Protein AF-A0A6A4XQ66-F1 (afdb_monomer)

Secondary structure (DSSP, 8-state):
-HHHHHHHHHHHHHHHHHHHHHHHHHHHHHHHHHHT-HHHHHHHHHGGGGGGGGTT-SSHHHHHHHSB--TTSSTTTS-HHHHHHHHHHHHHHHH-STT------------STTT--GGGG-------TT--TT----BEEEEEEEEEE-S-HHHHHTT-S---PPPTT--HHHHHHTT-EEEEEEEEEEEPPP-

Structure (mmCIF, N/CA/C/O backbone):
data_AF-A0A6A4XQ66-F1
#
_entry.id   AF-A0A6A4XQ66-F1
#
loop_
_atom_site.group_PDB
_atom_site.id
_atom_site.type_symbol
_atom_site.label_atom_id
_atom_site.label_alt_id
_atom_site.label_comp_id
_atom_site.label_asym_id
_atom_site.label_entity_id
_atom_site.label_seq_id
_atom_site.pdbx_PDB_ins_code
_atom_site.Cartn_x
_atom_site.Cartn_y
_atom_site.Cartn_z
_atom_site.occupancy
_atom_site.B_iso_or_equiv
_atom_site.auth_seq_id
_atom_site.auth_comp_id
_atom_site.auth_asym_id
_atom_site.auth_atom_id
_atom_site.pdbx_PDB_model_num
ATOM 1 N N . MET A 1 1 ? 39.110 16.092 -65.076 1.00 53.81 1 MET A N 1
ATOM 2 C CA . MET A 1 1 ? 39.294 16.077 -63.603 1.00 53.81 1 MET A CA 1
ATOM 3 C C . MET A 1 1 ? 38.121 16.660 -62.801 1.00 53.81 1 MET A C 1
ATOM 5 O O . MET A 1 1 ? 37.720 16.020 -61.839 1.00 53.81 1 MET A O 1
ATOM 9 N N . SER A 1 2 ? 37.499 17.788 -63.175 1.00 57.66 2 SER A N 1
ATOM 10 C CA . SER A 1 2 ? 36.466 18.454 -62.340 1.00 57.66 2 SER A CA 1
ATOM 11 C C . SER A 1 2 ? 35.169 17.655 -62.082 1.00 57.66 2 SER A C 1
ATOM 13 O O . SER A 1 2 ? 34.593 17.740 -60.999 1.00 57.66 2 SER A O 1
ATOM 15 N N . ARG A 1 3 ? 34.709 16.833 -63.038 1.00 55.38 3 ARG A N 1
ATOM 16 C CA . ARG A 1 3 ? 33.474 16.028 -62.896 1.00 55.38 3 ARG A CA 1
ATOM 17 C C . ARG A 1 3 ? 33.620 14.839 -61.935 1.00 55.38 3 ARG A C 1
ATOM 19 O O . ARG A 1 3 ? 32.643 14.467 -61.290 1.00 55.38 3 ARG A O 1
ATOM 26 N N . LEU A 1 4 ? 34.824 14.276 -61.811 1.00 57.62 4 LEU A N 1
ATOM 27 C CA . LEU A 1 4 ? 35.111 13.141 -60.925 1.00 57.62 4 LEU A CA 1
ATOM 28 C C . LEU A 1 4 ? 35.137 13.590 -59.455 1.00 57.62 4 LEU A C 1
ATOM 30 O O . LEU A 1 4 ? 34.461 12.998 -58.618 1.00 57.62 4 LEU A O 1
ATOM 34 N N . PHE A 1 5 ? 35.809 14.713 -59.174 1.00 55.22 5 PHE A N 1
ATOM 35 C CA . PHE A 1 5 ? 35.815 15.352 -57.853 1.00 55.22 5 PHE A CA 1
ATOM 36 C C . PHE A 1 5 ? 34.407 15.743 -57.386 1.00 55.22 5 PHE A C 1
ATOM 38 O O . PHE A 1 5 ? 34.068 15.547 -56.221 1.00 55.22 5 PHE A O 1
ATOM 45 N N . ARG A 1 6 ? 33.545 16.228 -58.292 1.00 58.69 6 ARG A N 1
ATOM 46 C CA . ARG A 1 6 ? 32.149 16.563 -57.965 1.00 58.69 6 ARG A CA 1
ATOM 47 C C . ARG A 1 6 ? 31.322 15.326 -57.589 1.00 58.69 6 ARG A C 1
ATOM 49 O O . ARG A 1 6 ? 30.561 15.390 -56.631 1.00 58.69 6 ARG A O 1
ATOM 56 N N . ARG A 1 7 ? 31.498 14.195 -58.285 1.00 59.00 7 ARG A N 1
ATOM 57 C CA . ARG A 1 7 ? 30.811 12.924 -57.970 1.00 59.00 7 ARG A CA 1
ATOM 58 C C . ARG A 1 7 ? 31.281 12.309 -56.646 1.00 59.00 7 ARG A C 1
ATOM 60 O O . ARG A 1 7 ? 30.445 11.878 -55.861 1.00 59.00 7 ARG A O 1
ATOM 67 N N . LEU A 1 8 ? 32.585 12.336 -56.367 1.00 61.25 8 LEU A N 1
ATOM 68 C CA . LEU A 1 8 ? 33.162 11.882 -55.091 1.00 61.25 8 LEU A CA 1
ATOM 69 C C . LEU A 1 8 ? 32.677 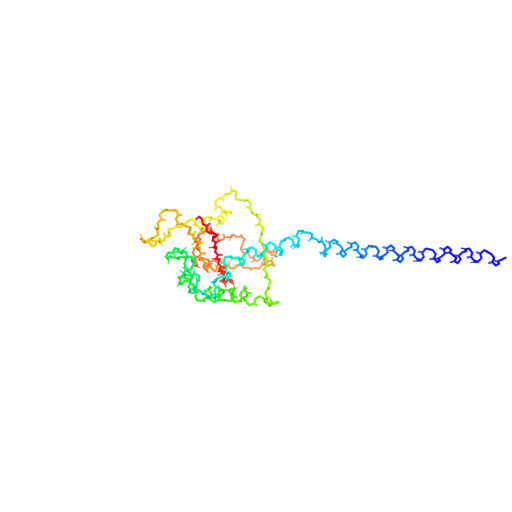12.719 -53.899 1.00 61.25 8 LEU A C 1
ATOM 71 O O . LEU A 1 8 ? 32.351 12.162 -52.851 1.00 61.25 8 LEU A O 1
ATOM 75 N N . ARG A 1 9 ? 32.572 14.042 -54.082 1.00 62.03 9 ARG A N 1
ATOM 76 C CA . ARG A 1 9 ? 32.074 14.975 -53.063 1.00 62.03 9 ARG A CA 1
ATOM 77 C C . ARG A 1 9 ? 30.582 14.778 -52.783 1.00 62.03 9 ARG A C 1
ATOM 79 O O . ARG A 1 9 ? 30.197 14.768 -51.623 1.00 62.03 9 ARG A O 1
ATOM 86 N N . ILE A 1 10 ? 29.767 14.547 -53.817 1.00 69.19 10 ILE A N 1
ATOM 87 C CA . ILE A 1 10 ? 28.344 14.200 -53.659 1.00 69.19 10 ILE A CA 1
ATOM 88 C C . ILE A 1 10 ? 28.203 12.870 -52.910 1.00 69.19 10 ILE A C 1
ATOM 90 O O . ILE A 1 10 ? 27.485 12.821 -51.923 1.00 69.19 10 ILE A O 1
ATOM 94 N N . ALA A 1 11 ? 28.949 11.830 -53.294 1.00 68.75 11 ALA A N 1
ATOM 95 C CA . ALA A 1 11 ? 28.892 10.530 -52.623 1.00 68.75 11 ALA A CA 1
ATOM 96 C C . ALA A 1 11 ? 29.317 10.590 -51.142 1.00 68.75 11 ALA A C 1
ATOM 98 O O . ALA A 1 11 ? 28.727 9.907 -50.307 1.00 68.75 11 ALA A O 1
ATOM 99 N N . HIS A 1 12 ? 30.311 11.417 -50.800 1.00 69.31 12 HIS A N 1
ATOM 100 C CA . HIS A 1 12 ? 30.692 11.650 -49.403 1.00 69.31 12 HIS A CA 1
ATOM 101 C C . HIS A 1 12 ? 29.589 12.378 -48.638 1.00 69.31 12 HIS A C 1
ATOM 103 O O . HIS A 1 12 ? 29.202 11.925 -47.567 1.00 69.31 12 HIS A O 1
ATOM 109 N N . VAL A 1 13 ? 29.034 13.454 -49.202 1.00 76.00 13 VAL A N 1
ATOM 110 C CA . VAL A 1 13 ? 27.925 14.196 -48.581 1.00 76.00 13 VAL A CA 1
ATOM 111 C C . VAL A 1 13 ? 26.713 13.288 -48.364 1.00 76.00 13 VAL A C 1
ATOM 113 O O . VAL A 1 13 ? 26.146 13.300 -47.278 1.00 76.00 13 VAL A O 1
ATOM 116 N N . THR A 1 14 ? 26.359 12.438 -49.331 1.00 78.06 14 THR A N 1
ATOM 117 C CA . THR A 1 14 ? 25.256 11.478 -49.185 1.00 78.06 14 THR A CA 1
ATOM 118 C C . THR A 1 14 ? 25.508 10.486 -48.049 1.00 78.06 14 THR A C 1
ATOM 120 O O . THR A 1 14 ? 24.602 10.244 -47.258 1.00 78.06 14 THR A O 1
ATOM 123 N N . LYS A 1 15 ? 26.735 9.964 -47.903 1.00 80.88 15 LYS A N 1
ATOM 124 C CA . LYS A 1 15 ? 27.093 9.083 -46.778 1.00 80.88 15 LYS A CA 1
ATOM 125 C C . LYS A 1 15 ? 27.014 9.798 -45.429 1.00 80.88 15 LYS A C 1
ATOM 127 O O . LYS A 1 15 ? 26.467 9.237 -44.488 1.00 80.88 15 LYS A O 1
ATOM 132 N N . TYR A 1 16 ? 27.513 11.031 -45.335 1.00 82.62 16 TYR A N 1
ATOM 133 C CA . TYR A 1 16 ? 27.422 11.820 -44.103 1.00 82.62 16 TYR A CA 1
ATOM 134 C C . TYR A 1 16 ? 25.971 12.107 -43.715 1.00 82.62 16 TYR A C 1
ATOM 136 O O . TYR A 1 16 ? 25.599 11.907 -42.564 1.00 82.62 16 TYR A O 1
ATOM 144 N N . VAL A 1 17 ? 25.136 12.508 -44.677 1.00 87.62 17 VAL A N 1
ATOM 145 C CA . VAL A 1 17 ? 23.703 12.740 -44.452 1.00 87.62 17 VAL A CA 1
ATOM 146 C C . VAL A 1 17 ? 23.007 11.455 -44.007 1.00 87.62 17 VAL A C 1
ATOM 148 O O . VAL A 1 17 ? 22.246 11.487 -43.047 1.00 87.62 17 VAL A O 1
ATOM 151 N N . GLN A 1 18 ? 23.304 10.322 -44.648 1.00 89.25 18 GLN A N 1
ATOM 152 C CA . GLN A 1 18 ? 22.731 9.023 -44.293 1.00 89.25 18 GLN A CA 1
ATOM 153 C C . GLN A 1 18 ? 23.113 8.588 -4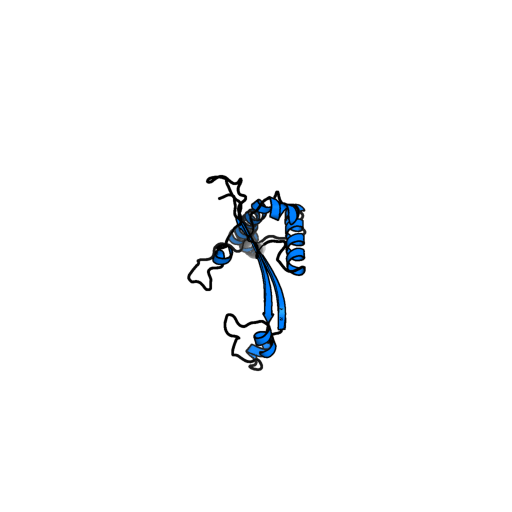2.872 1.00 89.25 18 GLN A C 1
ATOM 155 O O . GLN A 1 18 ? 22.256 8.107 -42.138 1.00 89.25 18 GLN A O 1
ATOM 160 N N . VAL A 1 19 ? 24.372 8.780 -42.465 1.00 90.88 19 VAL A N 1
ATOM 161 C CA . VAL A 1 19 ? 24.824 8.472 -41.098 1.00 90.88 19 VAL A CA 1
ATOM 162 C C . VAL A 1 19 ? 24.140 9.384 -40.080 1.00 90.88 19 VAL A C 1
ATOM 164 O O . VAL A 1 19 ? 23.657 8.894 -39.068 1.00 90.88 19 VAL A O 1
ATOM 167 N N . ILE A 1 20 ? 24.032 10.688 -40.354 1.00 92.69 20 ILE A N 1
ATOM 168 C CA . ILE A 1 20 ? 23.361 11.639 -39.453 1.00 92.69 20 ILE A CA 1
ATOM 169 C C . ILE A 1 20 ? 21.877 11.287 -39.288 1.00 92.69 20 ILE A C 1
ATOM 171 O O . ILE A 1 20 ? 21.396 11.207 -38.160 1.00 92.69 20 ILE A O 1
ATOM 175 N N . LEU A 1 21 ? 21.165 11.029 -40.389 1.00 93.00 21 LEU A N 1
ATOM 176 C CA . LEU A 1 21 ? 19.762 10.608 -40.352 1.00 93.00 21 LEU A CA 1
ATOM 177 C C . LEU A 1 21 ? 19.589 9.284 -39.608 1.00 93.00 21 LEU A C 1
ATOM 179 O O . LEU A 1 21 ? 18.706 9.183 -38.764 1.00 93.00 21 LEU A O 1
ATOM 183 N N . GLY A 1 22 ? 20.454 8.300 -39.868 1.00 94.06 22 GLY A N 1
ATOM 184 C CA . GLY A 1 22 ? 20.437 7.020 -39.164 1.00 94.06 22 GLY A CA 1
ATOM 185 C C . GLY A 1 22 ? 20.612 7.189 -37.655 1.00 94.06 22 GLY A C 1
ATOM 186 O O . GLY A 1 22 ? 19.838 6.629 -36.884 1.00 94.06 22 GLY A O 1
ATOM 187 N N . THR A 1 23 ? 21.562 8.021 -37.227 1.00 93.94 23 THR A N 1
ATOM 188 C CA . THR A 1 23 ? 21.773 8.324 -35.806 1.00 93.94 23 THR A CA 1
ATOM 189 C C . THR A 1 23 ? 20.558 9.012 -35.186 1.00 93.94 23 THR A C 1
ATOM 191 O O . THR A 1 23 ? 20.137 8.624 -34.100 1.00 93.94 23 THR A O 1
ATOM 194 N N . ILE A 1 24 ? 19.955 9.990 -35.871 1.00 95.81 24 ILE A N 1
ATOM 195 C CA . ILE A 1 24 ? 18.734 10.658 -35.390 1.00 95.81 24 ILE A CA 1
ATOM 196 C C . ILE A 1 24 ? 17.589 9.648 -35.253 1.00 95.81 24 ILE A C 1
ATOM 198 O O . ILE A 1 24 ? 16.912 9.642 -34.230 1.00 95.81 24 ILE A O 1
ATOM 202 N N . CYS A 1 25 ? 17.404 8.757 -36.230 1.00 95.19 25 CYS A N 1
ATOM 203 C CA . CYS A 1 25 ? 16.394 7.702 -36.166 1.00 95.19 25 CYS A CA 1
ATOM 204 C C . CYS A 1 25 ? 16.607 6.766 -34.971 1.00 95.19 25 CYS A C 1
ATOM 206 O O . CYS A 1 25 ? 15.644 6.456 -34.278 1.00 95.19 25 CYS A O 1
ATOM 208 N N . VAL A 1 26 ? 17.847 6.347 -34.697 1.00 95.75 26 VAL A N 1
ATOM 209 C CA . VAL A 1 26 ? 18.157 5.498 -33.533 1.00 95.75 26 VAL A CA 1
ATOM 210 C C . VAL A 1 26 ? 17.865 6.233 -32.224 1.00 95.75 26 VAL A C 1
ATOM 212 O O . VAL A 1 26 ? 17.261 5.656 -31.327 1.00 95.75 26 VAL A O 1
ATOM 215 N N . VAL A 1 27 ? 18.236 7.513 -32.117 1.00 94.44 27 VAL A N 1
ATOM 216 C CA . VAL A 1 27 ? 17.943 8.323 -30.923 1.00 94.44 27 VAL A CA 1
ATOM 217 C C . VAL A 1 27 ? 16.436 8.464 -30.708 1.00 94.44 27 VAL A C 1
ATOM 219 O O . VAL A 1 27 ? 15.962 8.250 -29.596 1.00 94.44 27 VAL A O 1
ATOM 222 N N . LEU A 1 28 ? 15.677 8.780 -31.760 1.00 92.56 28 LEU A N 1
ATOM 223 C CA . LEU A 1 28 ? 14.221 8.902 -31.675 1.00 92.56 28 LEU A CA 1
ATOM 224 C C . LEU A 1 28 ? 13.550 7.568 -31.329 1.00 92.56 28 LEU A C 1
ATOM 226 O O . LEU A 1 28 ? 12.628 7.564 -30.523 1.00 92.56 28 LEU A O 1
ATOM 230 N N . LEU A 1 29 ? 14.041 6.445 -31.860 1.00 92.38 29 LEU A N 1
ATOM 231 C CA . LEU A 1 29 ? 13.554 5.108 -31.508 1.00 92.38 29 LEU A CA 1
ATOM 232 C C . LEU A 1 29 ? 13.796 4.785 -30.025 1.00 92.38 29 LEU A C 1
ATOM 234 O O . LEU A 1 29 ? 12.902 4.279 -29.357 1.00 92.38 29 LEU A O 1
ATOM 238 N N . CYS A 1 30 ? 14.974 5.109 -29.485 1.00 88.69 30 CYS A N 1
ATOM 239 C CA . CYS A 1 30 ? 15.244 4.933 -28.056 1.00 88.69 30 CYS A CA 1
ATOM 240 C C . CYS A 1 30 ? 14.314 5.791 -27.186 1.00 88.69 30 CYS A C 1
ATOM 242 O O . CYS A 1 30 ? 13.836 5.316 -26.158 1.00 88.69 30 CYS A O 1
ATOM 244 N N . ILE A 1 31 ? 14.053 7.040 -27.593 1.00 85.81 31 ILE A N 1
ATOM 245 C CA . ILE A 1 31 ? 13.101 7.916 -26.898 1.00 85.81 31 ILE A CA 1
ATOM 246 C C . ILE A 1 31 ? 11.695 7.321 -26.958 1.00 85.81 31 ILE A C 1
ATOM 248 O O . ILE A 1 31 ? 11.034 7.291 -25.931 1.00 85.81 31 ILE A O 1
ATOM 252 N N . ASP A 1 32 ? 11.255 6.817 -28.110 1.00 87.44 32 ASP A N 1
ATOM 253 C CA . ASP A 1 32 ? 9.931 6.208 -28.263 1.00 87.44 32 ASP A CA 1
ATOM 254 C C . ASP A 1 32 ? 9.773 4.975 -27.358 1.00 87.44 32 ASP A C 1
ATOM 256 O O . ASP A 1 32 ? 8.836 4.908 -26.571 1.00 87.44 32 ASP A O 1
ATOM 260 N N . ILE A 1 33 ? 10.754 4.064 -27.341 1.00 82.44 33 ILE A N 1
ATOM 261 C CA . ILE A 1 33 ? 10.728 2.874 -26.470 1.00 82.44 33 ILE A CA 1
ATOM 262 C C . ILE A 1 33 ? 10.625 3.241 -24.980 1.00 82.44 33 ILE A C 1
ATOM 264 O O . ILE A 1 33 ? 9.966 2.532 -24.223 1.00 82.44 33 ILE A O 1
ATOM 268 N N . VAL A 1 34 ? 11.287 4.315 -24.533 1.00 78.38 34 VAL A N 1
ATOM 269 C CA . VAL A 1 34 ? 11.313 4.703 -23.110 1.00 78.38 34 VAL A CA 1
ATOM 270 C C . VAL A 1 34 ? 10.127 5.590 -22.731 1.00 78.38 34 VAL A C 1
ATOM 272 O O . VAL A 1 34 ? 9.491 5.360 -21.706 1.00 78.38 34 VAL A O 1
ATOM 275 N N . ALA A 1 35 ? 9.843 6.620 -23.527 1.00 75.25 35 ALA A N 1
ATOM 276 C CA . ALA A 1 35 ? 8.855 7.649 -23.214 1.00 75.25 35 ALA A CA 1
ATOM 277 C C . ALA A 1 35 ? 7.432 7.251 -23.620 1.00 75.25 35 ALA A C 1
ATOM 279 O O . ALA A 1 35 ? 6.484 7.671 -22.965 1.00 75.25 35 ALA A O 1
ATOM 280 N N . ASN A 1 36 ? 7.282 6.438 -24.666 1.00 73.81 36 ASN A N 1
ATOM 281 C CA . ASN A 1 36 ? 6.001 5.894 -25.114 1.00 73.81 36 ASN A CA 1
ATOM 282 C C . ASN A 1 36 ? 5.828 4.436 -24.662 1.00 73.81 36 ASN A C 1
ATOM 284 O O . ASN A 1 36 ? 5.145 3.638 -25.306 1.00 73.81 36 ASN A O 1
ATOM 288 N N . ASN A 1 37 ? 6.473 4.066 -23.552 1.00 78.75 37 ASN A N 1
ATOM 289 C CA . ASN A 1 37 ? 6.253 2.766 -22.949 1.00 78.75 37 ASN A CA 1
ATOM 290 C C . ASN A 1 37 ? 4.843 2.733 -22.356 1.00 78.75 37 ASN A C 1
ATOM 292 O O . ASN A 1 37 ? 4.597 3.263 -21.270 1.00 78.75 37 ASN A O 1
ATOM 296 N N . TRP A 1 38 ? 3.927 2.119 -23.101 1.00 75.25 38 TRP A N 1
ATOM 297 C CA . TRP A 1 38 ? 2.520 2.034 -22.741 1.00 75.25 38 TRP A CA 1
ATOM 298 C C . TRP A 1 38 ? 2.315 1.392 -21.369 1.00 75.25 38 TRP A C 1
ATOM 300 O O . TRP A 1 38 ? 1.471 1.859 -20.623 1.00 75.25 38 TRP A O 1
ATOM 310 N N . GLU A 1 39 ? 3.147 0.418 -20.988 1.00 77.12 39 GLU A N 1
ATOM 311 C CA . GLU A 1 39 ? 3.095 -0.223 -19.666 1.00 77.12 39 GLU A CA 1
ATOM 312 C C . GLU A 1 39 ? 3.389 0.769 -18.539 1.00 77.12 39 GLU A C 1
ATOM 314 O O . GLU A 1 39 ? 2.707 0.778 -17.524 1.00 77.12 39 GLU A O 1
ATOM 319 N N . LEU A 1 40 ? 4.382 1.650 -18.705 1.00 75.25 40 LEU A N 1
ATOM 320 C CA . LEU A 1 40 ? 4.706 2.641 -17.675 1.00 75.25 40 LEU A CA 1
ATOM 321 C C . LEU A 1 40 ? 3.626 3.724 -17.586 1.00 75.25 40 LEU A C 1
ATOM 323 O O . LEU A 1 40 ? 3.288 4.176 -16.492 1.00 75.25 40 LEU A O 1
ATOM 327 N N . ILE A 1 41 ? 3.101 4.152 -18.737 1.00 77.56 41 ILE A N 1
ATOM 328 C CA . ILE A 1 41 ? 2.017 5.135 -18.799 1.00 77.56 41 ILE A CA 1
ATOM 329 C C . ILE A 1 41 ? 0.754 4.561 -18.160 1.00 77.56 41 ILE A C 1
ATOM 331 O O . ILE A 1 41 ? 0.123 5.254 -17.367 1.00 77.56 41 ILE A O 1
ATOM 335 N N . ASP A 1 42 ? 0.419 3.311 -18.464 1.00 80.38 42 ASP A N 1
ATOM 336 C CA . ASP A 1 42 ? -0.715 2.600 -17.882 1.00 80.38 42 ASP A CA 1
ATOM 337 C C . ASP A 1 42 ? -0.520 2.423 -16.372 1.00 80.38 42 ASP A C 1
ATOM 339 O O . ASP A 1 42 ? -1.355 2.850 -15.588 1.00 80.38 42 ASP A O 1
ATOM 343 N N . PHE A 1 43 ? 0.654 1.975 -15.930 1.00 80.31 43 PHE A N 1
ATOM 344 C CA . PHE A 1 43 ? 0.989 1.805 -14.514 1.00 80.31 43 PHE A CA 1
ATOM 345 C C . PHE A 1 43 ? 0.879 3.097 -13.679 1.00 80.31 43 PHE A C 1
ATOM 347 O O . PHE A 1 43 ? 0.415 3.078 -12.535 1.00 80.31 43 PHE A O 1
ATOM 354 N N . VAL A 1 44 ? 1.301 4.240 -14.232 1.00 81.12 44 VAL A N 1
ATOM 355 C CA . VAL A 1 44 ? 1.180 5.555 -13.572 1.00 81.12 44 VAL A CA 1
ATOM 356 C C . VAL A 1 44 ? -0.235 6.129 -13.715 1.00 81.12 44 VAL A C 1
ATOM 358 O O . VAL A 1 44 ? -0.737 6.785 -12.799 1.00 81.12 44 VAL A O 1
ATOM 361 N N . GLY A 1 45 ? -0.886 5.910 -14.858 1.00 79.50 45 GLY A N 1
ATOM 362 C CA . GLY A 1 45 ? -2.240 6.379 -15.145 1.00 79.50 45 GLY A CA 1
ATOM 363 C C . GLY A 1 45 ? -3.290 5.668 -14.296 1.00 79.50 45 GLY A C 1
ATOM 364 O O . GLY A 1 45 ? -4.125 6.319 -13.669 1.00 79.50 45 GLY A O 1
ATOM 365 N N . ASP A 1 46 ? -3.195 4.349 -14.197 1.00 82.75 46 ASP A N 1
ATOM 366 C CA . ASP A 1 46 ? -4.116 3.497 -13.450 1.00 82.75 46 ASP A CA 1
ATOM 367 C C . ASP A 1 46 ? -3.997 3.711 -11.932 1.00 82.75 46 ASP A C 1
ATOM 369 O O . ASP A 1 46 ? -4.965 3.576 -11.184 1.00 82.75 46 ASP A O 1
ATOM 373 N N . ALA A 1 47 ? -2.852 4.222 -11.463 1.00 83.19 47 ALA A N 1
ATOM 374 C CA . ALA A 1 47 ? -2.668 4.646 -10.075 1.00 83.19 47 ALA A CA 1
ATOM 375 C C . ALA A 1 47 ? -3.685 5.715 -9.620 1.00 83.19 47 ALA A C 1
ATOM 377 O O . ALA A 1 47 ? -3.884 5.914 -8.421 1.00 83.19 47 ALA A O 1
ATOM 378 N N . GLN A 1 48 ? -4.347 6.420 -10.547 1.00 82.62 48 GLN A N 1
ATOM 379 C CA . GLN A 1 48 ? -5.412 7.366 -10.203 1.00 82.62 48 GLN A CA 1
ATOM 380 C C . GLN A 1 48 ? -6.630 6.675 -9.572 1.00 82.62 48 GLN A C 1
ATOM 382 O O . GLN A 1 48 ? -7.296 7.302 -8.746 1.00 82.62 48 GLN A O 1
ATOM 387 N N . HIS A 1 49 ? -6.887 5.395 -9.871 1.00 81.88 49 HIS A N 1
ATOM 388 C CA . HIS A 1 49 ? -7.952 4.623 -9.222 1.00 81.88 49 HIS A CA 1
ATOM 389 C C . HIS A 1 49 ? -7.748 4.504 -7.706 1.00 81.88 49 HIS A C 1
ATOM 391 O O . HIS A 1 49 ? -8.723 4.504 -6.955 1.00 81.88 49 HIS A O 1
ATOM 397 N N . LEU A 1 50 ? -6.496 4.516 -7.233 1.00 81.19 50 LEU A N 1
ATOM 398 C CA . LEU A 1 50 ? -6.173 4.509 -5.801 1.00 81.19 50 LEU A CA 1
ATOM 399 C C . LEU A 1 50 ? -6.631 5.789 -5.086 1.00 81.19 50 LEU A C 1
ATOM 401 O O . LEU A 1 50 ? -6.851 5.785 -3.877 1.00 81.19 50 LEU A O 1
ATOM 405 N N . LYS A 1 51 ? -6.796 6.895 -5.820 1.00 84.94 51 LYS A N 1
ATOM 406 C CA . LYS A 1 51 ? -7.241 8.175 -5.253 1.00 84.94 51 LYS A CA 1
ATOM 407 C C . LYS A 1 51 ? -8.752 8.259 -5.123 1.00 84.94 51 LYS A C 1
ATOM 409 O O . LYS A 1 51 ? -9.232 8.999 -4.272 1.00 84.94 51 LYS A O 1
ATOM 414 N N . THR A 1 52 ? -9.503 7.541 -5.959 1.00 83.56 52 THR A N 1
ATOM 415 C CA . THR A 1 52 ? -10.966 7.656 -6.040 1.00 83.56 52 THR A CA 1
ATOM 416 C C . THR A 1 52 ? -11.668 7.447 -4.691 1.00 83.56 52 THR A C 1
ATOM 418 O O . THR A 1 52 ? -12.510 8.279 -4.352 1.00 83.56 52 THR A O 1
ATOM 421 N N . PRO A 1 53 ? -11.314 6.434 -3.873 1.00 83.62 53 PRO A N 1
ATOM 422 C CA . PRO A 1 53 ? -11.925 6.247 -2.555 1.00 83.62 53 PRO A CA 1
ATOM 423 C C . PRO A 1 53 ? -11.615 7.381 -1.563 1.00 83.62 53 PRO A C 1
ATOM 425 O O . PRO A 1 53 ? -12.367 7.583 -0.615 1.00 83.62 53 PRO A O 1
ATOM 428 N N . LEU A 1 54 ? -10.529 8.126 -1.785 1.00 86.75 54 LEU A N 1
ATOM 429 C CA . LEU A 1 54 ? -10.022 9.176 -0.897 1.00 86.75 54 LEU A CA 1
ATOM 430 C C . LEU A 1 54 ? -10.485 10.588 -1.286 1.00 86.75 54 LEU A C 1
ATOM 432 O O . LEU A 1 54 ? -10.192 11.539 -0.569 1.00 86.75 54 LEU A O 1
ATOM 436 N N . LEU A 1 55 ? -11.204 10.759 -2.402 1.00 82.81 55 LEU A N 1
ATOM 437 C CA . LEU A 1 55 ? -11.590 12.090 -2.902 1.00 82.81 55 LEU A CA 1
ATOM 438 C C . LEU A 1 55 ? -12.447 12.890 -1.910 1.00 82.81 55 LEU A C 1
ATOM 440 O O . LEU A 1 55 ? -12.347 14.119 -1.879 1.00 82.81 55 LEU A O 1
ATOM 444 N N . ASP A 1 56 ? -13.247 12.189 -1.106 1.00 82.19 56 ASP A N 1
ATOM 445 C CA . ASP A 1 56 ? -14.161 12.770 -0.119 1.00 82.19 56 ASP A CA 1
ATOM 446 C C . ASP A 1 56 ? -13.614 12.702 1.320 1.00 82.19 56 ASP A C 1
ATOM 448 O O . ASP A 1 56 ? -14.286 13.137 2.253 1.00 82.19 56 ASP A O 1
ATOM 452 N N . SER A 1 57 ? -12.398 12.178 1.513 1.00 87.81 57 SER A N 1
ATOM 453 C CA . SER A 1 57 ? -11.767 12.017 2.826 1.00 87.81 57 SER A CA 1
ATOM 454 C C . SER A 1 57 ? -10.524 12.894 2.930 1.00 87.81 57 SER A C 1
ATOM 456 O O . SER A 1 57 ? -9.462 12.541 2.426 1.00 87.81 57 SER A O 1
ATOM 458 N N . ARG A 1 58 ? -10.6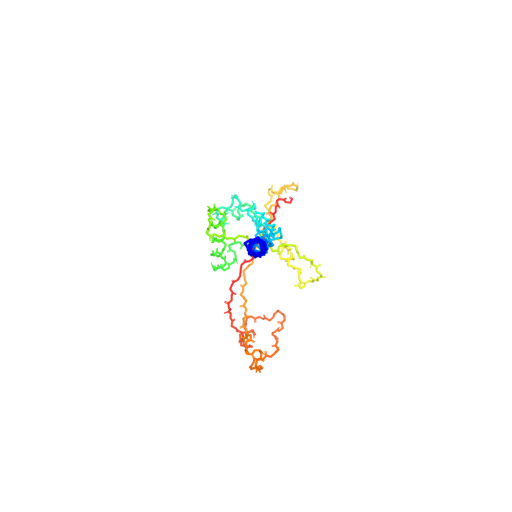51 14.055 3.584 1.00 87.38 58 ARG A N 1
ATOM 459 C CA . ARG A 1 58 ? -9.564 15.046 3.723 1.00 87.38 58 ARG A CA 1
ATOM 460 C C . ARG A 1 58 ? -8.763 14.877 5.008 1.00 87.38 58 ARG A C 1
ATOM 462 O O . ARG A 1 58 ? -7.741 15.532 5.193 1.00 87.38 58 ARG A O 1
ATOM 469 N N . SER A 1 59 ? -9.241 14.019 5.895 1.00 90.00 59 SER A N 1
ATOM 470 C CA . SER A 1 59 ? -8.640 13.713 7.179 1.00 90.00 59 SER A CA 1
ATOM 471 C C . SER A 1 59 ? -8.878 12.250 7.538 1.00 90.00 59 SER A C 1
ATOM 473 O O . SER A 1 59 ? -9.685 11.553 6.919 1.00 90.00 59 SER A O 1
ATOM 475 N N . ILE A 1 60 ? -8.179 11.787 8.570 1.00 89.88 60 ILE A N 1
ATOM 476 C CA . ILE A 1 60 ? -8.411 10.456 9.131 1.00 89.88 60 ILE A CA 1
ATOM 477 C C . ILE A 1 60 ? -9.826 10.325 9.711 1.00 89.88 60 ILE A C 1
ATOM 479 O O . ILE A 1 60 ? -10.433 9.264 9.596 1.00 89.88 60 ILE A O 1
ATOM 483 N N . ASP A 1 61 ? -10.378 11.393 10.280 1.00 89.25 61 ASP A N 1
ATOM 484 C CA . ASP A 1 61 ? -11.726 11.360 10.854 1.00 89.25 61 ASP A CA 1
ATOM 485 C C . ASP A 1 61 ? -12.795 11.257 9.747 1.00 89.25 61 ASP A C 1
ATOM 487 O O . ASP A 1 61 ? -13.798 10.555 9.899 1.00 89.25 61 ASP A O 1
ATOM 491 N N . ASP A 1 62 ? -12.544 11.867 8.581 1.00 89.94 62 ASP A N 1
ATOM 492 C CA . ASP A 1 62 ? -13.391 11.675 7.398 1.00 89.94 62 ASP A CA 1
ATOM 493 C C . ASP A 1 62 ? -13.306 10.236 6.868 1.00 89.94 62 ASP A C 1
ATOM 495 O O . ASP A 1 62 ? -14.290 9.712 6.352 1.00 89.94 62 ASP A O 1
ATOM 499 N N . LEU A 1 63 ? -12.142 9.577 6.966 1.00 89.94 63 LEU A N 1
ATOM 500 C CA . LEU A 1 63 ? -12.025 8.156 6.618 1.00 89.94 63 LEU A CA 1
ATOM 501 C C . LEU A 1 63 ? -12.894 7.297 7.530 1.00 89.94 63 LEU A C 1
ATOM 503 O O . LEU A 1 63 ? -13.664 6.490 7.022 1.00 89.94 63 LEU A O 1
ATOM 507 N N . ASP A 1 64 ? -12.799 7.494 8.844 1.00 87.19 64 ASP A N 1
ATOM 508 C CA . ASP A 1 64 ? -13.573 6.732 9.835 1.00 87.19 64 ASP A CA 1
ATOM 509 C C . ASP A 1 64 ? -15.089 6.976 9.707 1.00 87.19 64 ASP A C 1
ATOM 511 O O . ASP A 1 64 ? -15.904 6.116 10.028 1.00 87.19 64 ASP A O 1
ATOM 515 N N . THR A 1 65 ? -15.477 8.133 9.163 1.00 87.88 65 THR A N 1
ATOM 516 C CA . THR A 1 65 ? -16.878 8.455 8.855 1.00 87.88 65 THR A CA 1
ATOM 517 C C . THR A 1 65 ? -17.357 7.812 7.547 1.00 87.88 65 THR A C 1
ATOM 519 O O . THR A 1 65 ? -18.499 7.359 7.458 1.00 87.88 65 THR A O 1
ATOM 522 N N . ASN A 1 66 ? -16.507 7.784 6.516 1.00 88.69 66 ASN A N 1
ATOM 523 C CA . ASN A 1 66 ? -16.872 7.330 5.169 1.00 88.69 66 ASN A CA 1
ATOM 524 C C . ASN A 1 66 ? -16.698 5.818 4.955 1.00 88.69 66 ASN A C 1
ATOM 526 O O . ASN A 1 66 ? -17.272 5.269 4.009 1.00 88.69 66 ASN A O 1
ATOM 530 N N . PHE A 1 67 ? -15.901 5.155 5.795 1.00 91.44 67 PHE A N 1
ATOM 531 C CA . PHE A 1 67 ? -15.577 3.736 5.704 1.00 91.44 67 PHE A CA 1
ATOM 532 C C . PHE A 1 67 ? -15.804 3.040 7.040 1.00 91.44 67 PHE A C 1
ATOM 534 O O . PHE A 1 67 ? -15.521 3.576 8.104 1.00 91.44 67 PHE A O 1
ATOM 541 N N . VAL A 1 68 ? -16.263 1.794 6.977 1.00 91.75 68 VAL A N 1
ATOM 542 C CA . VAL A 1 68 ? -16.363 0.929 8.149 1.00 91.75 68 VAL A CA 1
ATOM 543 C C . VAL A 1 68 ? -15.047 0.183 8.318 1.00 91.75 68 VAL A C 1
ATOM 545 O O . VAL A 1 68 ? -14.640 -0.568 7.427 1.00 91.75 68 VAL A O 1
ATOM 548 N N . PHE A 1 69 ? -14.410 0.354 9.475 1.00 94.00 69 PHE A N 1
ATOM 549 C CA . PHE A 1 69 ? -13.176 -0.337 9.841 1.00 94.00 69 PHE A CA 1
ATOM 550 C C . PHE A 1 69 ? -13.410 -1.390 10.934 1.00 94.00 69 PHE A C 1
ATOM 552 O O . PHE A 1 69 ? -14.269 -1.206 11.800 1.00 94.00 69 PHE A O 1
ATOM 559 N N . PRO A 1 70 ? -12.631 -2.484 10.961 1.00 94.00 70 PRO A N 1
ATOM 560 C CA . PRO A 1 70 ? -12.582 -3.386 12.102 1.00 94.00 70 PRO A CA 1
ATOM 561 C C . PRO A 1 70 ? -12.035 -2.665 13.332 1.00 94.00 70 PRO A C 1
ATOM 563 O O . PRO A 1 70 ? -11.133 -1.835 13.227 1.00 94.00 70 PRO A O 1
ATOM 566 N N . ILE A 1 71 ? -12.504 -3.060 14.517 1.00 89.88 71 ILE A N 1
ATOM 567 C CA . ILE A 1 71 ? -12.114 -2.440 15.797 1.00 89.88 71 ILE A CA 1
ATOM 568 C C . ILE A 1 71 ? -10.589 -2.416 15.979 1.00 89.88 71 ILE A C 1
ATOM 57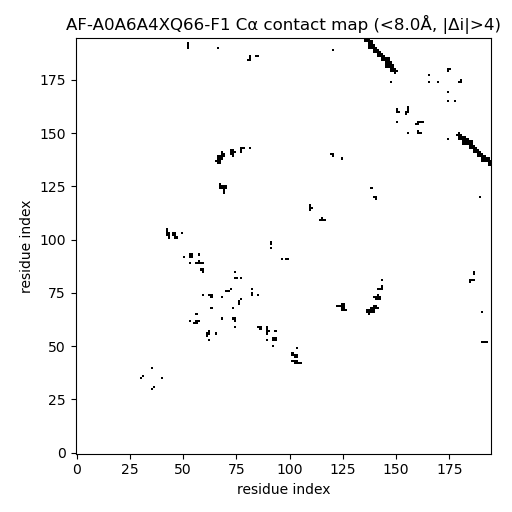0 O O . ILE A 1 71 ? -10.033 -1.431 16.454 1.00 89.88 71 ILE A O 1
ATOM 574 N N . THR A 1 72 ? -9.909 -3.499 15.598 1.00 90.31 72 THR A N 1
ATOM 575 C CA . THR A 1 72 ? -8.464 -3.655 15.797 1.00 90.31 72 THR A CA 1
ATOM 576 C C . THR A 1 72 ? -7.616 -3.158 14.628 1.00 90.31 72 THR A C 1
ATOM 578 O O . THR A 1 72 ? -6.397 -3.139 14.756 1.00 90.31 72 THR A O 1
ATOM 581 N N . ALA A 1 73 ? -8.224 -2.785 13.501 1.00 92.38 73 ALA A N 1
ATOM 582 C CA . ALA A 1 73 ? -7.520 -2.487 12.252 1.00 92.38 73 ALA A CA 1
ATOM 583 C C . ALA A 1 73 ? -8.103 -1.235 11.577 1.00 92.38 73 ALA A C 1
ATOM 585 O O . ALA A 1 73 ? -8.524 -1.254 10.416 1.00 92.38 73 ALA A O 1
ATOM 586 N N . SER A 1 74 ? -8.173 -0.158 12.358 1.00 92.69 74 SER A N 1
ATOM 587 C CA . SER A 1 74 ? -8.719 1.144 11.982 1.00 92.69 74 SER A CA 1
ATOM 588 C C . SER A 1 74 ? -7.643 2.236 12.050 1.00 92.69 74 SER A C 1
ATOM 590 O O . SER A 1 74 ? -6.653 2.083 12.774 1.00 92.69 74 SER A O 1
ATOM 592 N N . PRO A 1 75 ? -7.837 3.385 11.377 1.00 91.19 75 PRO A N 1
ATOM 593 C CA . PRO A 1 75 ? -6.898 4.512 11.424 1.00 91.19 75 PRO A CA 1
ATOM 594 C C . PRO A 1 75 ? -6.619 5.073 12.833 1.00 91.19 75 PRO A C 1
ATOM 596 O O . PRO A 1 75 ? -5.645 5.800 13.046 1.00 91.19 75 PRO A O 1
ATOM 599 N N . VAL A 1 76 ? -7.489 4.782 13.805 1.00 88.50 76 VAL A N 1
ATOM 600 C CA . VAL A 1 76 ? -7.331 5.190 15.210 1.00 88.50 76 VAL A CA 1
ATOM 601 C C . VAL A 1 76 ? -6.580 4.160 16.058 1.00 88.50 76 VAL A C 1
ATOM 603 O O . VAL A 1 76 ? -6.090 4.520 17.125 1.00 88.50 76 VAL A O 1
ATOM 606 N N . ASN A 1 77 ? -6.460 2.909 15.596 1.00 90.50 77 ASN A N 1
ATOM 607 C CA . ASN A 1 77 ? -5.856 1.807 16.353 1.00 90.50 77 ASN A CA 1
ATOM 608 C C . ASN A 1 77 ? -4.439 1.411 15.881 1.00 90.50 77 ASN A C 1
ATOM 610 O O . ASN A 1 77 ? -3.872 0.444 16.384 1.00 90.50 77 ASN A O 1
ATOM 614 N N . ILE A 1 78 ? -3.859 2.155 14.938 1.00 92.25 78 ILE A N 1
ATOM 615 C CA . ILE A 1 78 ? -2.472 1.992 14.466 1.00 92.25 78 ILE A CA 1
ATOM 616 C C . ILE A 1 78 ? -1.482 2.848 15.273 1.00 92.25 78 ILE A C 1
ATOM 618 O O . ILE A 1 78 ? -1.877 3.739 16.034 1.00 92.25 78 ILE A O 1
ATOM 622 N N . SER A 1 79 ? -0.173 2.629 15.104 1.00 92.12 79 SER A N 1
ATOM 623 C CA . SER A 1 79 ? 0.835 3.465 15.767 1.00 92.1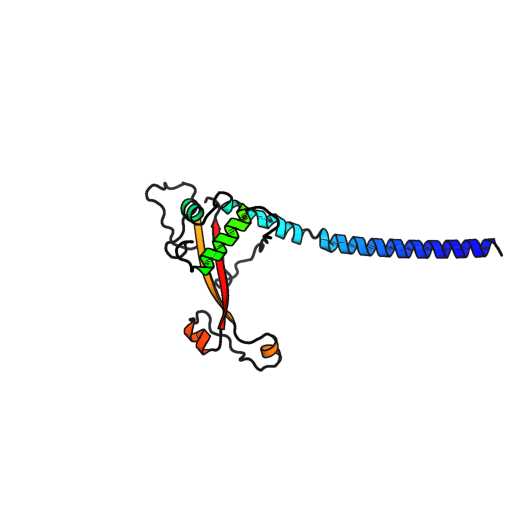2 79 SER A CA 1
ATOM 624 C C . SER A 1 79 ? 0.791 4.928 15.309 1.00 92.12 79 SER A C 1
ATOM 626 O O . SER A 1 79 ? 0.307 5.277 14.232 1.00 92.12 79 SER A O 1
ATOM 628 N N . ARG A 1 80 ? 1.397 5.815 16.110 1.00 92.31 80 ARG A N 1
ATOM 629 C CA . ARG A 1 80 ? 1.551 7.240 15.761 1.00 92.31 80 ARG A CA 1
ATOM 630 C C . ARG A 1 80 ? 2.315 7.450 14.454 1.00 92.31 80 ARG A C 1
ATOM 632 O O . ARG A 1 80 ? 2.031 8.407 13.744 1.00 92.31 80 ARG A O 1
ATOM 639 N N . VAL A 1 81 ? 3.280 6.578 14.155 1.00 92.06 81 VAL A N 1
ATOM 640 C CA . VAL A 1 81 ? 4.049 6.652 12.906 1.00 92.06 81 VAL A CA 1
ATOM 641 C C . VAL A 1 81 ? 3.162 6.264 11.732 1.00 92.06 81 VAL A C 1
ATOM 643 O O . VAL A 1 81 ? 3.148 6.983 10.738 1.00 92.06 81 VAL A O 1
ATOM 646 N N . GLY A 1 82 ? 2.372 5.195 11.862 1.00 92.56 82 GLY A N 1
ATOM 647 C CA . GLY A 1 82 ? 1.432 4.820 10.811 1.00 92.56 82 GLY A CA 1
ATOM 648 C C . GLY A 1 82 ? 0.349 5.872 10.590 1.00 92.56 82 GLY A C 1
ATOM 649 O O . GLY A 1 82 ? 0.038 6.217 9.452 1.00 92.56 82 GLY A O 1
ATOM 650 N N . ARG A 1 83 ? -0.149 6.486 11.670 1.00 92.75 83 ARG A N 1
ATOM 651 C CA . ARG A 1 83 ? -1.094 7.607 11.583 1.00 92.75 83 ARG A CA 1
ATOM 652 C C . ARG A 1 83 ? -0.496 8.796 10.829 1.00 92.75 83 ARG A C 1
ATOM 654 O O . ARG A 1 83 ? -1.142 9.331 9.936 1.00 92.75 83 ARG A O 1
ATOM 661 N N . PHE A 1 84 ? 0.755 9.147 11.122 1.00 92.94 84 PHE A N 1
ATOM 662 C CA . PHE A 1 84 ? 1.487 10.176 10.382 1.00 92.94 84 PHE A CA 1
ATOM 663 C C . PHE A 1 84 ? 1.642 9.821 8.891 1.00 92.94 84 PHE A C 1
ATOM 665 O O . PHE A 1 84 ? 1.410 10.669 8.034 1.00 92.94 84 PHE A O 1
ATOM 672 N N . MET A 1 85 ? 1.970 8.566 8.557 1.00 92.81 85 MET A N 1
ATOM 673 C CA . MET A 1 85 ? 2.060 8.119 7.158 1.00 92.81 85 MET A CA 1
ATOM 674 C C . MET A 1 85 ? 0.718 8.222 6.421 1.00 92.81 85 MET A C 1
ATOM 676 O O . MET A 1 85 ? 0.688 8.645 5.261 1.00 92.81 85 MET A O 1
ATOM 680 N N . LEU A 1 86 ? -0.394 7.884 7.084 1.00 92.81 86 LEU A N 1
ATOM 681 C CA . LEU A 1 86 ? -1.732 8.080 6.526 1.00 92.81 86 LEU A CA 1
ATOM 682 C C . LEU A 1 86 ? -2.045 9.557 6.297 1.00 92.81 86 LEU A C 1
ATOM 684 O O . LEU A 1 86 ? -2.511 9.904 5.215 1.00 92.81 86 LEU A O 1
ATOM 688 N N . GLU A 1 87 ? -1.768 10.426 7.271 1.00 91.94 87 GLU A N 1
ATOM 689 C CA . GLU A 1 87 ? -1.994 11.873 7.145 1.00 91.94 87 GLU A CA 1
ATOM 690 C C . GLU A 1 87 ? -1.219 12.452 5.956 1.00 91.94 87 GLU A C 1
ATOM 692 O O . GLU A 1 87 ? -1.815 13.115 5.106 1.00 91.94 87 GLU A O 1
ATOM 697 N N . CYS A 1 88 ? 0.067 12.112 5.815 1.00 90.75 88 CYS A N 1
ATOM 698 C CA . CYS A 1 88 ? 0.865 12.513 4.656 1.00 90.75 88 CYS A CA 1
ATOM 699 C C . CYS A 1 88 ? 0.282 11.995 3.333 1.00 90.75 88 CYS A C 1
ATOM 701 O O . CYS A 1 88 ? 0.294 12.709 2.330 1.00 90.75 88 CYS A O 1
ATOM 703 N N . THR A 1 89 ? -0.238 10.765 3.313 1.00 90.50 89 THR A N 1
ATOM 704 C CA . THR A 1 89 ? -0.829 10.169 2.105 1.00 90.50 89 THR A CA 1
ATOM 705 C C . THR A 1 89 ? -2.132 10.868 1.718 1.00 90.5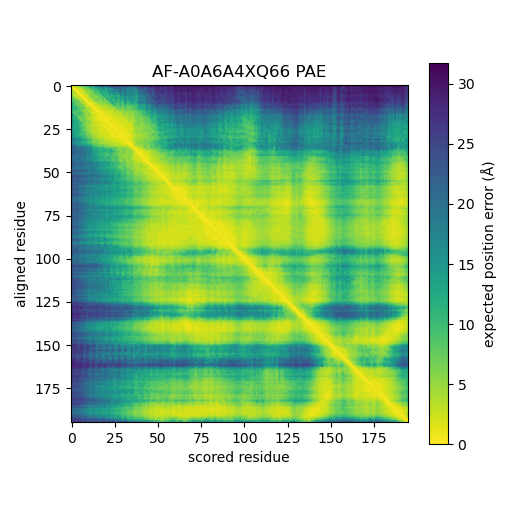0 89 THR A C 1
ATOM 707 O O . THR A 1 89 ? -2.319 11.218 0.553 1.00 90.50 89 THR A O 1
ATOM 710 N N . ILE A 1 90 ? -3.016 11.130 2.683 1.00 90.69 90 ILE A N 1
ATOM 711 C CA . ILE A 1 90 ? -4.278 11.852 2.463 1.00 90.69 90 ILE A CA 1
ATOM 712 C C . ILE A 1 90 ? -3.999 13.280 1.983 1.00 90.69 90 ILE A C 1
ATOM 714 O O . ILE A 1 90 ? -4.630 13.743 1.028 1.00 90.69 90 ILE A O 1
ATOM 718 N N . GLU A 1 91 ? -3.027 13.965 2.591 1.00 90.38 91 GLU A N 1
ATOM 719 C CA . GLU A 1 91 ? -2.606 15.302 2.169 1.00 90.38 91 GLU A CA 1
ATOM 720 C C . GLU A 1 91 ? -2.081 15.282 0.727 1.00 90.38 91 GLU A C 1
ATOM 722 O O . GLU A 1 91 ? -2.535 16.074 -0.101 1.00 90.38 91 GLU A O 1
ATOM 727 N N . ALA A 1 92 ? -1.198 14.336 0.391 1.00 89.50 92 ALA A N 1
ATOM 728 C CA . ALA A 1 92 ? -0.659 14.175 -0.957 1.00 89.50 92 ALA A CA 1
ATOM 729 C C . ALA A 1 92 ? -1.756 13.923 -2.009 1.00 89.50 92 ALA A C 1
ATOM 731 O O . ALA A 1 92 ? -1.712 14.484 -3.107 1.00 89.50 92 ALA A O 1
ATOM 732 N N . VAL A 1 93 ? -2.770 13.113 -1.683 1.00 88.25 93 VAL A N 1
ATOM 733 C CA . VAL A 1 93 ? -3.914 12.854 -2.575 1.00 88.25 93 VAL A CA 1
ATOM 734 C C . VAL A 1 93 ? -4.796 14.097 -2.727 1.00 88.25 93 VAL A C 1
ATOM 736 O O . VAL A 1 93 ? -5.228 14.418 -3.838 1.00 88.25 93 VAL A O 1
ATOM 739 N N . THR A 1 94 ? -5.048 14.816 -1.631 1.00 85.06 94 THR A N 1
ATOM 740 C CA . THR A 1 94 ? -5.972 15.961 -1.594 1.00 85.06 94 THR A CA 1
ATOM 741 C C . THR A 1 94 ? -5.380 17.208 -2.245 1.00 85.06 94 THR A C 1
ATOM 743 O O . THR A 1 94 ? -6.085 17.926 -2.954 1.00 85.06 94 THR A O 1
ATOM 746 N N . LYS A 1 95 ? -4.083 17.466 -2.038 1.00 85.00 95 LYS A N 1
ATOM 747 C CA . LYS A 1 95 ? -3.384 18.654 -2.545 1.00 85.00 95 LYS A CA 1
ATOM 748 C C . LYS A 1 95 ? -3.284 18.676 -4.071 1.00 85.00 95 LYS A C 1
ATOM 750 O O . LYS A 1 95 ? -3.270 19.756 -4.657 1.00 85.00 95 LYS A O 1
ATOM 755 N N . ARG A 1 96 ? -3.260 17.495 -4.708 1.00 75.81 96 ARG A N 1
ATOM 756 C CA . ARG A 1 96 ? -3.208 17.306 -6.173 1.00 75.81 96 ARG A CA 1
ATOM 757 C C . ARG A 1 96 ? -2.131 18.156 -6.864 1.00 75.81 96 ARG A C 1
ATOM 759 O O . ARG A 1 96 ? -2.340 18.635 -7.978 1.00 75.81 96 ARG A O 1
ATOM 766 N N . ASP A 1 97 ? -0.996 18.358 -6.205 1.00 82.81 97 ASP A N 1
ATOM 767 C CA . ASP A 1 97 ? 0.160 19.042 -6.775 1.00 82.81 97 ASP A CA 1
ATOM 768 C C . ASP A 1 97 ? 1.227 18.030 -7.230 1.00 82.81 97 ASP A C 1
ATOM 770 O O . ASP A 1 97 ? 1.068 16.817 -7.098 1.00 82.81 97 ASP A O 1
ATOM 774 N N . ASN A 1 98 ? 2.341 18.529 -7.768 1.00 80.44 98 ASN A N 1
ATOM 775 C CA . ASN A 1 98 ? 3.447 17.692 -8.245 1.00 80.44 98 ASN A CA 1
ATOM 776 C C . ASN A 1 98 ? 4.395 17.244 -7.111 1.00 80.44 98 ASN A C 1
ATOM 778 O O . ASN A 1 98 ? 5.557 16.937 -7.379 1.00 80.44 98 ASN A O 1
ATOM 782 N N . SER A 1 99 ? 3.951 17.260 -5.847 1.00 84.81 99 SER A N 1
ATOM 783 C CA . SER A 1 99 ? 4.795 16.884 -4.701 1.00 84.81 99 SER A CA 1
ATOM 784 C C . SER A 1 99 ? 4.826 15.378 -4.424 1.00 84.81 99 SER A C 1
ATOM 786 O O . SER A 1 99 ? 5.730 14.909 -3.734 1.00 84.81 99 SER A O 1
ATOM 788 N N . ALA A 1 100 ? 3.887 14.617 -4.993 1.00 86.00 100 ALA A N 1
ATOM 789 C CA . ALA A 1 100 ? 3.780 13.177 -4.806 1.00 86.00 100 ALA A CA 1
ATOM 790 C C . ALA A 1 100 ? 3.486 12.448 -6.122 1.00 86.00 100 ALA A C 1
ATOM 792 O O . ALA A 1 100 ? 2.748 12.935 -6.981 1.00 86.00 100 ALA A O 1
ATOM 793 N N . TYR A 1 101 ? 4.038 11.242 -6.242 1.00 84.50 101 TYR A N 1
ATOM 794 C CA . TYR A 1 101 ? 3.768 10.314 -7.335 1.00 84.50 101 TYR A CA 1
ATOM 795 C C . TYR A 1 101 ? 3.041 9.094 -6.785 1.00 84.50 101 TYR A C 1
ATOM 797 O O . TYR A 1 101 ? 3.375 8.594 -5.713 1.00 84.50 101 TYR A O 1
ATOM 805 N N . PHE A 1 102 ? 2.055 8.621 -7.538 1.00 85.19 102 PHE A N 1
ATOM 806 C CA . PHE A 1 102 ? 1.272 7.439 -7.210 1.00 85.19 102 PHE A CA 1
ATOM 807 C C . PHE A 1 102 ? 1.580 6.384 -8.257 1.00 85.19 102 PHE A C 1
ATOM 809 O O . PHE A 1 102 ? 1.631 6.693 -9.446 1.00 85.19 102 PHE A O 1
ATOM 816 N N . LEU A 1 103 ? 1.812 5.163 -7.796 1.00 86.06 103 LEU A N 1
ATOM 817 C CA . LEU A 1 103 ? 2.158 4.024 -8.627 1.00 86.06 103 LEU A CA 1
ATOM 818 C C . LEU A 1 103 ? 1.120 2.942 -8.354 1.00 86.06 103 LEU A C 1
ATOM 820 O O . LEU A 1 103 ? 0.886 2.615 -7.189 1.00 86.06 103 LEU A O 1
ATOM 824 N N . ASN A 1 104 ? 0.488 2.411 -9.400 1.00 84.50 104 ASN A N 1
ATOM 825 C CA . ASN A 1 104 ? -0.263 1.172 -9.256 1.00 84.50 104 ASN A CA 1
ATOM 826 C C . ASN A 1 104 ? 0.748 0.039 -9.018 1.00 84.50 104 ASN A C 1
ATOM 828 O O . ASN A 1 104 ? 1.874 0.155 -9.461 1.00 84.50 104 ASN A O 1
ATOM 832 N N . MET A 1 105 ? 0.411 -1.033 -8.306 1.00 76.12 105 MET A N 1
ATOM 833 C CA . MET A 1 105 ? 1.260 -2.235 -8.248 1.00 76.12 105 MET A CA 1
ATOM 834 C C . MET A 1 105 ? 0.818 -3.318 -9.242 1.00 76.12 105 MET A C 1
ATOM 836 O O . MET A 1 105 ? 1.467 -4.360 -9.325 1.00 76.12 105 MET A O 1
ATOM 840 N N . GLY A 1 106 ? -0.231 -3.040 -10.024 1.00 78.06 106 GLY A N 1
ATOM 841 C CA . GLY A 1 106 ? -0.815 -3.959 -10.992 1.00 78.06 106 GLY A CA 1
ATOM 842 C C . GLY A 1 106 ? -1.557 -5.110 -10.321 1.00 78.06 106 GLY A C 1
ATOM 843 O O . GLY A 1 106 ? -1.786 -5.121 -9.108 1.00 78.06 106 GLY A O 1
ATOM 844 N N . ASP A 1 107 ? -1.908 -6.103 -11.127 1.00 80.06 107 ASP A N 1
ATOM 845 C CA . ASP A 1 107 ? -2.552 -7.317 -10.648 1.00 80.06 107 ASP A CA 1
ATOM 846 C C . ASP A 1 107 ? -1.511 -8.363 -10.242 1.00 80.06 107 ASP A C 1
ATOM 848 O O . ASP A 1 107 ? -0.475 -8.541 -10.886 1.00 80.06 107 ASP A O 1
ATOM 852 N N . PHE A 1 108 ? -1.811 -9.122 -9.191 1.00 82.62 108 PHE A N 1
ATOM 853 C CA . PHE A 1 108 ? -1.006 -10.270 -8.792 1.00 82.62 108 PHE A CA 1
ATOM 854 C C . PHE A 1 108 ? -1.909 -11.495 -8.615 1.00 82.62 108 PHE A C 1
ATOM 856 O O . PHE A 1 108 ? -3.005 -11.427 -8.058 1.00 82.62 108 PHE A O 1
ATOM 863 N N . LEU A 1 109 ? -1.448 -12.647 -9.107 1.00 89.56 109 LEU A N 1
ATOM 864 C CA . LEU A 1 109 ? -2.185 -13.899 -8.973 1.00 89.56 109 LEU A CA 1
ATOM 865 C C . LEU A 1 109 ? -2.021 -14.451 -7.554 1.00 89.56 109 LEU A C 1
ATOM 867 O O . LEU A 1 109 ? -0.909 -14.791 -7.150 1.00 89.56 109 LEU A O 1
ATOM 871 N N . ILE A 1 110 ? -3.127 -14.624 -6.832 1.00 89.62 110 ILE A N 1
ATOM 872 C CA . ILE A 1 110 ? -3.141 -15.365 -5.565 1.00 89.62 110 ILE A CA 1
ATOM 873 C C . ILE A 1 110 ? -2.978 -16.857 -5.881 1.00 89.62 110 ILE A C 1
ATOM 875 O O . ILE A 1 110 ? -3.814 -17.455 -6.556 1.00 89.62 110 ILE A O 1
ATOM 879 N N . GLN A 1 111 ? -1.881 -17.447 -5.417 1.00 91.19 111 GLN A N 1
ATOM 880 C CA . GLN A 1 111 ? -1.522 -18.848 -5.648 1.00 91.19 111 GLN A CA 1
ATOM 881 C C . GLN A 1 111 ? -1.696 -19.683 -4.378 1.00 91.19 111 GLN A C 1
ATOM 883 O O . GLN A 1 111 ? -2.131 -20.831 -4.450 1.00 91.19 111 GLN A O 1
ATOM 888 N N . ASP A 1 112 ? -1.368 -19.116 -3.216 1.00 90.50 112 ASP A N 1
ATOM 889 C CA . ASP A 1 112 ? -1.479 -19.773 -1.921 1.00 90.50 112 ASP A CA 1
ATOM 890 C C . ASP A 1 112 ? -1.684 -18.759 -0.779 1.00 90.50 112 ASP A C 1
ATOM 892 O O . ASP A 1 112 ? -1.719 -17.546 -0.969 1.00 90.50 112 ASP A O 1
ATOM 896 N N . ALA A 1 113 ? -1.810 -19.257 0.453 1.00 85.19 113 ALA A N 1
ATOM 897 C CA . ALA A 1 113 ? -2.019 -18.409 1.627 1.00 85.19 113 ALA A CA 1
ATOM 898 C C . ALA A 1 113 ? -0.823 -17.496 1.979 1.00 85.19 113 ALA A C 1
ATOM 900 O O . ALA A 1 113 ? -0.965 -16.638 2.846 1.00 85.19 113 ALA A O 1
ATOM 901 N N . ARG A 1 114 ? 0.359 -17.691 1.378 1.00 81.62 114 ARG A N 1
ATOM 902 C CA . ARG A 1 114 ? 1.557 -16.869 1.618 1.00 81.62 114 ARG A CA 1
ATOM 903 C C . ARG A 1 114 ? 1.592 -15.636 0.725 1.00 81.62 114 ARG A C 1
ATOM 905 O O . ARG A 1 114 ? 2.218 -14.656 1.115 1.00 81.62 114 ARG A O 1
ATOM 912 N N . ASN A 1 115 ? 0.963 -15.690 -0.450 1.00 85.69 115 ASN A N 1
ATOM 913 C CA . ASN A 1 115 ? 0.859 -14.546 -1.356 1.00 85.69 115 ASN A CA 1
ATOM 914 C C . ASN A 1 115 ? -0.549 -13.932 -1.413 1.00 85.69 115 ASN A C 1
ATOM 916 O O . ASN A 1 115 ? -0.745 -12.934 -2.100 1.00 85.69 115 ASN A O 1
ATOM 920 N N . ASP A 1 116 ? -1.511 -14.492 -0.677 1.00 88.38 116 ASP A N 1
ATOM 921 C CA . ASP A 1 116 ? -2.838 -13.914 -0.479 1.00 88.38 116 ASP A CA 1
ATOM 922 C C . ASP A 1 116 ? -2.769 -12.670 0.415 1.00 88.38 116 ASP A C 1
ATOM 924 O O . ASP A 1 116 ? -3.021 -12.722 1.623 1.00 88.38 116 ASP A O 1
ATOM 928 N N . ILE A 1 117 ? -2.428 -11.528 -0.184 1.00 84.12 117 ILE A N 1
ATOM 929 C CA . ILE A 1 117 ? -2.487 -10.261 0.540 1.00 84.12 117 ILE A CA 1
ATOM 930 C C . ILE A 1 117 ? -3.950 -9.924 0.844 1.00 84.12 117 ILE A C 1
ATOM 932 O O . ILE A 1 117 ? -4.224 -9.424 1.930 1.00 84.12 117 ILE A O 1
ATOM 936 N N . CYS A 1 118 ? -4.900 -10.206 -0.057 1.00 85.06 118 CYS A N 1
ATOM 937 C CA . CYS A 1 118 ? -6.318 -9.827 0.047 1.00 85.06 118 CYS A CA 1
ATOM 938 C C . CYS A 1 118 ? -6.990 -10.315 1.334 1.00 85.06 118 CYS A C 1
ATOM 940 O O . CYS A 1 118 ? -7.893 -9.646 1.838 1.00 85.06 118 CYS A O 1
ATOM 942 N N . ARG A 1 119 ? -6.496 -11.408 1.921 1.00 87.00 119 ARG A N 1
ATOM 943 C CA . ARG A 1 119 ? -6.904 -11.901 3.240 1.00 87.00 119 ARG A CA 1
ATOM 944 C C . ARG A 1 119 ? -6.924 -10.840 4.342 1.00 87.00 119 ARG A C 1
ATOM 946 O O . ARG A 1 119 ? -7.727 -10.968 5.261 1.00 87.00 119 ARG A O 1
ATOM 953 N N . THR A 1 120 ? -6.115 -9.783 4.257 1.00 88.56 120 THR A N 1
ATOM 954 C CA . THR A 1 120 ? -6.148 -8.660 5.213 1.00 88.56 120 THR A CA 1
ATOM 955 C C . THR A 1 120 ? -7.529 -7.994 5.311 1.00 88.56 120 THR A C 1
ATOM 957 O O . THR A 1 120 ? -7.891 -7.529 6.388 1.00 88.56 120 THR A O 1
ATOM 960 N N . LEU A 1 121 ? -8.328 -8.000 4.233 1.00 89.56 121 LEU A N 1
ATOM 961 C CA . LEU A 1 121 ? -9.711 -7.491 4.211 1.00 89.56 121 LEU A CA 1
ATOM 962 C C . LEU A 1 121 ? -10.730 -8.454 4.847 1.00 89.56 121 LEU A C 1
ATOM 964 O O . LEU A 1 121 ? -11.869 -8.073 5.099 1.00 89.56 121 LEU A O 1
ATOM 968 N N . VAL A 1 122 ? -10.360 -9.710 5.110 1.00 90.69 122 VAL A N 1
ATOM 969 C CA . VAL A 1 122 ? -11.255 -10.686 5.745 1.00 90.69 122 VAL A CA 1
ATOM 970 C C . VAL A 1 122 ? -11.260 -10.435 7.251 1.00 90.69 122 VAL A C 1
ATOM 972 O O . VAL A 1 122 ? -10.463 -10.998 7.999 1.00 90.69 122 VAL A O 1
ATOM 975 N N . GLN A 1 123 ? -12.154 -9.548 7.682 1.00 92.06 123 GLN A N 1
ATOM 976 C CA . GLN A 1 123 ? -12.273 -9.071 9.060 1.00 92.06 123 GLN A CA 1
ATOM 977 C C . GLN A 1 123 ? -13.734 -9.025 9.519 1.00 92.06 123 GLN A C 1
ATOM 979 O O . GLN A 1 123 ? -14.667 -9.185 8.729 1.00 92.06 123 GLN A O 1
ATOM 984 N N . THR A 1 124 ? -13.934 -8.767 10.813 1.00 92.06 124 THR A N 1
ATOM 985 C CA . THR A 1 124 ? -15.256 -8.472 11.378 1.00 92.06 124 THR A CA 1
ATOM 986 C C . THR A 1 124 ? -15.474 -6.964 11.414 1.00 92.06 124 THR A C 1
ATOM 988 O O . THR A 1 124 ? -14.783 -6.249 12.141 1.00 92.06 124 THR A O 1
ATOM 991 N N . TYR A 1 125 ? -16.465 -6.496 10.658 1.00 91.31 125 TYR A N 1
ATOM 992 C CA . TYR A 1 125 ? -16.794 -5.079 10.525 1.00 91.31 125 TYR A CA 1
ATOM 993 C C . TYR A 1 125 ? -18.032 -4.727 11.357 1.00 91.31 125 TYR A C 1
ATOM 995 O O . TYR A 1 125 ? -19.104 -5.290 11.113 1.00 91.31 125 TYR A O 1
ATOM 1003 N N . PRO A 1 126 ? -17.922 -3.811 12.332 1.00 89.38 126 PRO A N 1
ATOM 1004 C CA . PRO A 1 126 ? -19.075 -3.334 13.075 1.00 89.38 126 PRO A CA 1
ATOM 1005 C C . PRO A 1 126 ? -19.903 -2.401 12.184 1.00 89.38 126 PRO A C 1
ATOM 1007 O O . PRO A 1 126 ? -19.535 -1.255 11.949 1.00 89.38 126 PRO A O 1
ATOM 1010 N N . VAL A 1 127 ? -21.035 -2.887 11.683 1.00 84.25 127 VAL A N 1
ATOM 1011 C CA . VAL A 1 127 ? -22.016 -2.046 10.983 1.00 84.25 127 VAL A CA 1
ATOM 1012 C C . VAL A 1 127 ? -23.009 -1.455 11.979 1.00 84.25 127 VAL A C 1
ATOM 1014 O O . VAL A 1 127 ? -23.347 -2.084 12.985 1.00 84.25 127 VAL A O 1
ATOM 1017 N N . ASN A 1 128 ? -23.474 -0.232 11.720 1.00 79.00 128 ASN A N 1
ATOM 1018 C CA . ASN A 1 128 ? -24.455 0.413 12.586 1.00 79.00 128 ASN A CA 1
ATOM 1019 C C . ASN A 1 128 ? -25.787 -0.355 12.533 1.00 79.00 128 ASN A C 1
ATOM 1021 O O . ASN A 1 128 ? -26.177 -0.866 11.486 1.00 79.00 128 ASN A O 1
ATOM 1025 N N . ALA A 1 129 ? -26.524 -0.401 13.643 1.00 71.31 129 ALA A N 1
ATOM 1026 C CA . ALA A 1 129 ? -27.822 -1.078 13.716 1.00 71.31 129 ALA A CA 1
ATOM 1027 C C . ALA A 1 129 ? -28.874 -0.470 12.765 1.00 71.31 129 ALA A C 1
ATOM 1029 O O . ALA A 1 129 ? -29.877 -1.106 12.453 1.00 71.31 129 ALA A O 1
ATOM 1030 N N . THR A 1 130 ? -28.647 0.765 12.311 1.00 76.06 130 THR A N 1
ATOM 1031 C CA . THR A 1 130 ? -29.480 1.473 11.332 1.00 76.06 130 THR A CA 1
ATOM 1032 C C . THR A 1 130 ? -29.121 1.155 9.880 1.00 76.06 130 THR A C 1
ATOM 1034 O O . THR A 1 130 ? -29.873 1.530 8.980 1.00 76.06 130 THR A O 1
ATOM 1037 N N . THR A 1 131 ? -27.998 0.478 9.626 1.00 76.12 131 THR A N 1
ATOM 1038 C CA . THR A 1 131 ? -27.608 0.047 8.284 1.00 76.12 131 THR A CA 1
ATOM 1039 C C . THR A 1 131 ? -28.544 -1.070 7.835 1.00 76.12 131 THR A C 1
ATOM 1041 O O . THR A 1 131 ? -28.577 -2.153 8.419 1.00 76.12 131 THR A O 1
ATOM 1044 N N . THR A 1 132 ? -29.329 -0.813 6.791 1.00 76.75 132 THR A N 1
ATOM 1045 C CA . THR A 1 132 ? -30.247 -1.809 6.239 1.00 76.75 132 THR A CA 1
ATOM 1046 C C . THR A 1 132 ? -29.514 -2.784 5.327 1.00 76.75 132 THR A C 1
ATOM 1048 O O . THR A 1 132 ? -28.570 -2.418 4.628 1.00 76.75 132 THR A O 1
ATOM 1051 N N . ILE A 1 133 ? -29.984 -4.030 5.288 1.00 70.81 133 ILE A N 1
ATOM 1052 C CA . ILE A 1 133 ? -29.504 -5.029 4.330 1.00 70.81 133 ILE A CA 1
ATOM 1053 C C . ILE A 1 133 ? -29.731 -4.493 2.908 1.00 70.81 133 ILE A C 1
ATOM 1055 O O . ILE A 1 133 ? -30.853 -4.134 2.556 1.00 70.81 133 ILE A O 1
ATOM 1059 N N . GLY A 1 134 ? -28.664 -4.433 2.107 1.00 70.81 134 GLY A N 1
ATOM 1060 C CA . GLY A 1 134 ? -28.680 -3.877 0.748 1.00 70.81 134 GLY A CA 1
ATOM 1061 C C . GLY A 1 134 ? -28.259 -2.407 0.642 1.00 70.81 134 GLY A C 1
ATOM 1062 O O . GLY A 1 134 ? -28.236 -1.868 -0.462 1.00 70.81 134 GLY A O 1
ATOM 1063 N N . SER A 1 135 ? -27.913 -1.745 1.751 1.00 79.88 135 SER A N 1
ATOM 1064 C CA . SER A 1 135 ? -27.202 -0.464 1.696 1.00 79.88 135 SER A CA 1
ATOM 1065 C C . SER A 1 135 ? -25.774 -0.670 1.204 1.00 79.88 135 SER A C 1
ATOM 1067 O O . SER A 1 135 ? -25.111 -1.608 1.638 1.00 79.88 135 SER A O 1
ATOM 1069 N N . ALA A 1 136 ? -25.297 0.235 0.350 1.00 83.12 136 ALA A N 1
ATOM 1070 C CA . ALA A 1 136 ? -23.923 0.190 -0.119 1.00 83.12 136 ALA A CA 1
ATOM 1071 C C . ALA A 1 136 ? -22.970 0.545 1.030 1.00 83.12 136 ALA A C 1
ATOM 1073 O O . ALA A 1 136 ? -23.080 1.627 1.615 1.00 83.12 136 ALA A O 1
ATOM 1074 N N . VAL A 1 137 ? -22.052 -0.362 1.367 1.00 86.50 137 VAL A N 1
ATOM 1075 C CA . VAL A 1 137 ? -21.084 -0.167 2.458 1.00 86.50 137 VAL A CA 1
ATOM 1076 C C . VAL A 1 137 ? -19.684 -0.093 1.873 1.00 86.50 137 VAL A C 1
ATOM 1078 O O . VAL A 1 137 ? -19.306 -0.897 1.025 1.00 86.50 137 VAL A O 1
ATOM 1081 N N . ARG A 1 138 ? -18.903 0.882 2.339 1.00 90.50 138 ARG A N 1
ATOM 1082 C CA . ARG A 1 138 ? -17.475 0.984 2.036 1.00 90.50 138 ARG A CA 1
ATOM 1083 C C . ARG A 1 138 ? -16.699 0.432 3.223 1.00 90.50 138 ARG A C 1
ATOM 1085 O O . ARG A 1 138 ? -16.836 0.926 4.337 1.00 90.50 138 ARG A O 1
ATOM 1092 N N . LEU A 1 139 ? -15.911 -0.604 2.992 1.00 91.81 139 LEU A N 1
ATOM 1093 C CA . LEU A 1 139 ? -15.056 -1.234 3.994 1.00 91.81 139 LEU A CA 1
ATOM 1094 C C . LEU A 1 139 ? -13.631 -0.707 3.875 1.00 91.81 139 LEU A C 1
ATOM 1096 O O . LEU A 1 139 ? -13.139 -0.491 2.762 1.00 91.81 139 LEU A O 1
ATOM 1100 N N . GLY A 1 140 ? -12.967 -0.556 5.015 1.00 92.69 140 GLY A N 1
ATOM 1101 C CA . GLY A 1 140 ? -11.556 -0.211 5.090 1.00 92.69 140 GLY A CA 1
ATOM 1102 C C . GLY A 1 140 ? -10.811 -1.076 6.101 1.00 92.69 140 GLY A C 1
ATOM 1103 O O . GLY A 1 140 ? -11.386 -1.516 7.089 1.00 92.69 140 GLY A O 1
ATOM 1104 N N . VAL A 1 141 ? -9.527 -1.331 5.876 1.00 94.81 141 VAL A N 1
ATOM 1105 C CA . VAL A 1 141 ? -8.625 -1.949 6.862 1.00 94.81 141 VAL A CA 1
ATOM 1106 C C . VAL A 1 141 ? -7.323 -1.184 6.865 1.00 94.81 141 VAL A C 1
ATOM 1108 O O . VAL A 1 141 ? -6.811 -0.852 5.797 1.00 94.81 141 VAL A O 1
ATOM 1111 N N . VAL A 1 142 ? -6.786 -0.932 8.055 1.00 94.50 142 VAL A N 1
ATOM 1112 C CA . VAL A 1 142 ? -5.446 -0.378 8.211 1.00 94.50 142 VAL A CA 1
ATOM 1113 C C . VAL A 1 142 ? -4.626 -1.238 9.155 1.00 94.50 142 VAL A C 1
ATOM 1115 O O . VAL A 1 142 ? -5.078 -1.562 10.253 1.00 94.50 142 VAL A O 1
ATOM 1118 N N . VAL A 1 143 ? -3.417 -1.579 8.723 1.00 92.88 143 VAL A N 1
ATOM 1119 C CA . VAL A 1 143 ? -2.414 -2.279 9.524 1.00 92.88 143 VAL A CA 1
ATOM 1120 C C . VAL A 1 143 ? -1.091 -1.543 9.384 1.00 92.88 143 VAL A C 1
ATOM 1122 O O . VAL A 1 143 ? -0.726 -1.118 8.289 1.00 92.88 143 VAL A O 1
ATOM 1125 N N . ASP A 1 144 ? -0.370 -1.381 10.485 1.00 92.50 144 ASP A N 1
ATOM 1126 C CA . ASP A 1 144 ? 1.000 -0.901 10.468 1.00 92.50 144 ASP A CA 1
ATOM 1127 C C . ASP A 1 144 ? 1.950 -1.935 11.067 1.00 92.50 144 ASP A C 1
ATOM 1129 O O . ASP A 1 144 ? 1.667 -2.556 12.089 1.00 92.50 144 ASP A O 1
ATOM 1133 N N . ASP A 1 145 ? 3.087 -2.116 10.405 1.00 89.69 145 ASP A N 1
ATOM 1134 C CA . ASP A 1 145 ? 4.042 -3.173 10.708 1.00 89.69 145 ASP A CA 1
ATOM 1135 C C . ASP A 1 145 ? 5.471 -2.629 10.732 1.00 89.69 145 ASP A C 1
ATOM 1137 O O . ASP A 1 145 ? 5.793 -1.584 10.162 1.00 89.69 145 ASP A O 1
ATOM 1141 N N . ILE A 1 146 ? 6.362 -3.368 11.396 1.00 89.81 146 ILE A N 1
ATOM 1142 C CA . ILE A 1 146 ? 7.795 -3.072 11.425 1.00 89.81 146 ILE A CA 1
ATOM 1143 C C . ILE A 1 146 ? 8.551 -4.213 10.758 1.00 89.81 146 ILE A C 1
ATOM 1145 O O . ILE A 1 146 ? 8.540 -5.354 11.223 1.00 89.81 146 ILE A O 1
ATOM 1149 N N . THR A 1 147 ? 9.288 -3.883 9.704 1.00 89.69 147 THR A N 1
ATOM 1150 C CA . THR A 1 147 ? 10.214 -4.801 9.054 1.00 89.69 147 THR A CA 1
ATOM 1151 C C . THR A 1 147 ? 11.528 -4.859 9.828 1.00 89.69 147 THR A C 1
ATOM 1153 O O . THR A 1 147 ? 12.216 -3.853 10.030 1.00 89.69 147 THR A O 1
ATOM 1156 N N . PHE A 1 148 ? 11.905 -6.073 10.217 1.00 89.75 148 PHE A N 1
ATOM 1157 C CA . PHE A 1 148 ? 13.175 -6.390 10.858 1.00 89.75 148 PHE A CA 1
ATOM 1158 C C . PHE A 1 148 ? 14.213 -6.817 9.814 1.00 89.75 148 PHE A C 1
ATOM 1160 O O . PHE A 1 148 ? 13.972 -7.713 9.005 1.00 89.75 148 PHE A O 1
ATOM 1167 N N . ILE A 1 149 ? 15.395 -6.203 9.850 1.00 88.62 149 ILE A N 1
ATOM 1168 C CA . ILE A 1 149 ? 16.482 -6.417 8.888 1.00 88.62 149 ILE A CA 1
ATOM 1169 C C . ILE A 1 149 ? 17.688 -7.005 9.622 1.00 88.62 149 ILE A C 1
ATOM 1171 O O . ILE A 1 149 ? 18.047 -6.551 10.706 1.00 88.62 149 ILE A O 1
ATOM 1175 N N . ARG A 1 150 ? 18.335 -8.017 9.034 1.00 87.62 150 ARG A N 1
ATOM 1176 C CA . ARG A 1 150 ? 19.586 -8.591 9.548 1.00 87.62 150 ARG A CA 1
ATOM 1177 C C . ARG A 1 150 ? 20.605 -8.769 8.437 1.00 87.62 150 ARG A C 1
ATOM 1179 O O . ARG A 1 150 ? 20.301 -9.391 7.416 1.00 87.62 150 ARG A O 1
ATOM 1186 N N . GLY A 1 151 ? 21.829 -8.329 8.718 1.00 82.12 151 GLY A N 1
ATOM 1187 C CA . GLY A 1 151 ? 22.964 -8.454 7.812 1.00 82.12 151 GLY A CA 1
ATOM 1188 C C . GLY A 1 151 ? 22.906 -7.459 6.657 1.00 82.12 151 GLY A C 1
ATOM 1189 O O . GLY A 1 151 ? 22.067 -6.558 6.622 1.00 82.12 151 GLY A O 1
ATOM 1190 N N . SER A 1 152 ? 23.809 -7.633 5.700 1.00 79.19 152 SER A N 1
ATOM 1191 C CA . SER A 1 152 ? 23.872 -6.821 4.483 1.00 79.19 152 SER A CA 1
ATOM 1192 C C . SER A 1 152 ? 23.987 -7.707 3.245 1.00 79.19 152 SER A C 1
ATOM 1194 O O . SER A 1 152 ? 24.388 -8.868 3.315 1.00 79.19 152 SER A O 1
ATOM 1196 N N . THR A 1 153 ? 23.652 -7.163 2.075 1.00 77.38 153 THR A N 1
ATOM 1197 C CA . THR A 1 153 ? 23.848 -7.864 0.795 1.00 77.38 153 THR A CA 1
ATOM 1198 C C . THR A 1 153 ? 25.308 -8.262 0.583 1.00 77.38 153 THR A C 1
ATOM 1200 O O . THR A 1 153 ? 25.576 -9.375 0.138 1.00 77.38 153 THR A O 1
ATOM 1203 N N . LEU A 1 154 ? 26.251 -7.397 0.969 1.00 78.69 154 LEU A N 1
ATOM 1204 C CA . LEU A 1 154 ? 27.684 -7.688 0.903 1.00 78.69 154 LEU A CA 1
ATOM 1205 C C . LEU A 1 154 ? 28.105 -8.748 1.930 1.00 78.69 154 LEU A C 1
ATOM 1207 O O . LEU A 1 154 ? 28.834 -9.668 1.578 1.00 78.69 154 LEU A O 1
ATOM 1211 N N . GLY A 1 155 ? 27.607 -8.684 3.167 1.00 76.75 155 GLY A N 1
ATOM 1212 C CA . GLY A 1 155 ? 27.904 -9.687 4.198 1.00 76.75 155 GLY A CA 1
ATOM 1213 C C . GLY A 1 155 ? 27.412 -11.091 3.831 1.00 76.75 155 GLY A C 1
ATOM 1214 O O . GLY A 1 155 ? 28.098 -12.082 4.086 1.00 76.75 155 GLY A O 1
ATOM 1215 N N . ARG A 1 156 ? 26.273 -11.187 3.131 1.00 77.25 156 ARG A N 1
ATOM 1216 C CA . ARG A 1 156 ? 25.798 -12.445 2.531 1.00 77.25 156 ARG A CA 1
ATOM 1217 C C . ARG A 1 156 ? 26.668 -12.917 1.370 1.00 77.25 156 ARG A C 1
ATOM 1219 O O . ARG A 1 156 ? 26.937 -14.110 1.281 1.00 77.25 156 ARG A O 1
ATOM 1226 N N . LEU A 1 157 ? 27.121 -12.008 0.504 1.00 78.81 157 LEU A N 1
ATOM 1227 C CA . LEU A 1 157 ? 28.002 -12.345 -0.619 1.00 78.81 157 LEU A CA 1
ATOM 1228 C C . LEU A 1 157 ? 29.360 -12.885 -0.141 1.00 78.81 157 LEU A C 1
ATOM 1230 O O . LEU A 1 157 ? 29.881 -13.832 -0.721 1.00 78.81 157 LEU A O 1
ATOM 1234 N N . PHE A 1 158 ? 29.911 -12.306 0.928 1.00 85.44 158 PHE A N 1
ATOM 1235 C CA . PHE A 1 158 ? 31.209 -12.690 1.493 1.00 85.44 158 PHE A CA 1
ATOM 1236 C C . PHE A 1 158 ? 31.119 -13.744 2.610 1.00 85.44 158 PHE A C 1
ATOM 1238 O O . PHE A 1 158 ? 32.130 -14.056 3.235 1.00 85.44 158 PHE A O 1
ATOM 1245 N N . GLY A 1 159 ? 29.934 -14.311 2.861 1.00 78.56 159 GLY A N 1
ATOM 1246 C CA . GLY A 1 159 ? 29.742 -15.410 3.814 1.00 78.56 159 GLY A CA 1
ATOM 1247 C C . GLY A 1 159 ? 29.959 -15.044 5.286 1.00 78.56 159 GLY A C 1
ATOM 1248 O O . GLY A 1 159 ? 30.154 -15.936 6.109 1.00 78.56 159 GLY A O 1
ATOM 1249 N N . THR A 1 160 ? 29.937 -13.756 5.635 1.00 76.94 160 THR A N 1
ATOM 1250 C CA . THR A 1 160 ? 30.113 -13.288 7.020 1.00 76.94 160 THR A CA 1
ATOM 1251 C C . THR A 1 160 ? 28.800 -13.243 7.803 1.00 76.94 160 THR A C 1
ATOM 1253 O O . THR A 1 160 ? 28.827 -13.170 9.029 1.00 76.94 160 THR A O 1
ATOM 1256 N N . ASP A 1 161 ? 27.654 -13.297 7.115 1.00 73.88 161 ASP A N 1
ATOM 1257 C CA . ASP A 1 161 ? 26.324 -13.279 7.729 1.00 73.88 161 ASP A CA 1
ATOM 1258 C C . ASP A 1 161 ? 25.731 -14.688 7.892 1.00 73.88 161 ASP A C 1
ATOM 1260 O O . ASP A 1 161 ? 25.846 -15.549 7.018 1.00 73.88 161 ASP A O 1
ATOM 1264 N N . SER A 1 162 ? 25.019 -14.913 9.002 1.00 68.00 162 SER A N 1
ATOM 1265 C CA . SER A 1 162 ? 24.310 -16.173 9.253 1.00 68.00 162 SER A CA 1
ATOM 1266 C C . SER A 1 162 ? 23.216 -16.419 8.203 1.00 68.00 162 SER A C 1
ATOM 1268 O O . SER A 1 162 ? 22.281 -15.618 8.063 1.00 68.00 162 SER A O 1
ATOM 1270 N N . ALA A 1 163 ? 23.322 -17.547 7.493 1.00 66.12 163 ALA A N 1
ATOM 1271 C CA . ALA A 1 163 ? 22.456 -17.912 6.370 1.00 66.12 163 ALA A CA 1
ATOM 1272 C C . ALA A 1 163 ? 21.038 -18.343 6.779 1.00 66.12 163 ALA A C 1
ATOM 1274 O O . ALA A 1 163 ? 20.148 -18.361 5.932 1.00 66.12 163 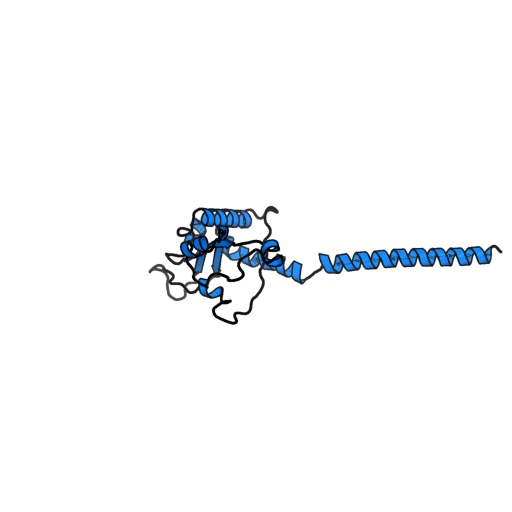ALA A O 1
ATOM 1275 N N . THR A 1 164 ? 20.806 -18.683 8.050 1.00 81.50 164 THR A N 1
ATOM 1276 C CA . THR A 1 164 ? 19.515 -19.228 8.490 1.00 81.50 164 THR A CA 1
ATOM 1277 C C . THR A 1 164 ? 18.535 -18.098 8.819 1.00 81.50 164 THR A C 1
ATOM 1279 O O . THR A 1 164 ? 18.760 -17.383 9.805 1.00 81.50 164 THR A O 1
ATOM 1282 N N . PRO A 1 165 ? 17.460 -17.898 8.034 1.00 82.81 165 PRO A N 1
ATOM 1283 C CA . PRO A 1 165 ? 16.453 -16.886 8.334 1.00 82.81 165 PRO A CA 1
ATOM 1284 C C . PRO A 1 165 ? 15.628 -17.273 9.569 1.00 82.81 165 PRO A C 1
ATOM 1286 O O . PRO A 1 165 ? 15.534 -18.447 9.928 1.00 82.81 165 PRO A O 1
ATOM 1289 N N . ALA A 1 166 ? 15.016 -16.280 10.216 1.00 86.44 166 ALA A N 1
ATOM 1290 C CA . ALA A 1 166 ? 14.018 -16.526 11.251 1.00 86.44 166 ALA A CA 1
ATOM 1291 C C . ALA A 1 166 ? 12.813 -17.299 10.688 1.00 86.44 166 ALA A C 1
ATOM 1293 O O . ALA A 1 166 ? 12.439 -17.134 9.524 1.00 86.44 166 ALA A O 1
ATOM 1294 N N . ALA A 1 167 ? 12.192 -18.136 11.522 1.00 87.88 167 ALA A N 1
ATOM 1295 C CA . ALA A 1 167 ? 10.967 -18.832 11.153 1.00 87.88 167 ALA A CA 1
ATOM 1296 C C . ALA A 1 167 ? 9.811 -17.836 10.965 1.00 87.88 167 ALA A C 1
ATOM 1298 O O . ALA A 1 167 ? 9.725 -16.826 11.671 1.00 87.88 167 ALA A O 1
ATOM 1299 N N . ILE A 1 168 ? 8.902 -18.139 10.037 1.00 83.81 168 ILE A N 1
ATOM 1300 C CA . ILE A 1 168 ? 7.696 -17.333 9.811 1.00 83.81 168 ILE A CA 1
ATOM 1301 C C . ILE A 1 168 ? 6.890 -17.276 11.116 1.00 83.81 168 ILE A C 1
ATOM 1303 O O . ILE A 1 168 ? 6.699 -18.299 11.770 1.00 83.81 168 ILE A O 1
ATOM 1307 N N . GLY A 1 169 ? 6.445 -16.078 11.500 1.00 83.81 169 GLY A N 1
ATOM 1308 C CA . GLY A 1 169 ? 5.712 -15.849 12.751 1.00 83.81 169 GLY A CA 1
ATOM 1309 C C . GLY A 1 169 ? 6.584 -15.656 13.997 1.00 83.81 169 GLY A C 1
ATOM 1310 O O . GLY A 1 169 ? 6.049 -15.585 15.102 1.00 83.81 169 GLY A O 1
ATOM 1311 N N . SER A 1 170 ? 7.911 -15.558 13.853 1.00 89.62 170 SER A N 1
ATOM 1312 C CA . SER A 1 170 ? 8.790 -15.191 14.971 1.00 89.62 170 SER A CA 1
ATOM 1313 C C . SER A 1 170 ? 8.416 -13.816 15.527 1.00 89.62 170 SER A C 1
ATOM 1315 O O . SER A 1 170 ? 8.233 -12.861 14.776 1.00 89.62 170 SER A O 1
ATOM 1317 N N . ASN A 1 171 ? 8.336 -13.702 16.852 1.00 91.56 171 ASN A N 1
ATOM 1318 C CA . ASN A 1 171 ? 8.040 -12.430 17.502 1.00 91.56 171 ASN A CA 1
ATOM 1319 C C . ASN A 1 171 ? 9.270 -11.499 17.523 1.00 91.56 171 ASN A C 1
ATOM 1321 O O . ASN A 1 171 ? 10.410 -11.934 17.341 1.00 91.56 171 ASN A O 1
ATOM 1325 N N . ALA A 1 172 ? 9.043 -10.216 17.811 1.00 89.94 172 ALA A N 1
ATOM 1326 C CA . ALA A 1 172 ? 10.093 -9.197 17.836 1.00 89.94 172 ALA A CA 1
ATOM 1327 C C . ALA A 1 172 ? 11.266 -9.540 18.774 1.00 89.94 172 ALA A C 1
ATOM 1329 O O . ALA A 1 172 ? 12.419 -9.295 18.432 1.00 89.94 172 ALA A O 1
ATOM 1330 N N . SER A 1 173 ? 11.003 -10.142 19.940 1.00 92.06 173 SER A N 1
ATOM 1331 C CA . SER A 1 173 ? 12.067 -10.515 20.884 1.00 92.06 173 SER A CA 1
ATOM 1332 C C . SER A 1 173 ? 12.981 -11.609 20.326 1.00 92.06 173 SER A C 1
ATOM 1334 O O . SER A 1 173 ? 14.202 -11.514 20.444 1.00 92.06 173 SER A O 1
ATOM 1336 N N . THR A 1 174 ? 12.406 -12.604 19.644 1.00 92.62 174 THR A N 1
ATOM 1337 C CA . THR A 1 174 ? 13.147 -13.664 18.956 1.00 92.62 174 THR A CA 1
ATOM 1338 C C . THR A 1 174 ? 13.966 -13.091 17.807 1.00 92.62 174 THR A C 1
ATOM 1340 O O . THR A 1 174 ? 15.138 -13.431 17.668 1.00 92.62 174 THR A O 1
ATOM 1343 N N . LEU A 1 175 ? 13.388 -12.180 17.018 1.00 91.69 175 LEU A N 1
ATOM 1344 C CA . LEU A 1 175 ? 14.090 -11.514 15.920 1.00 91.69 175 LEU A CA 1
ATOM 1345 C C . LEU A 1 175 ? 15.302 -10.722 16.433 1.00 91.69 175 LEU A C 1
ATOM 1347 O O . LEU A 1 175 ? 16.410 -10.906 15.928 1.00 91.69 175 LEU A O 1
ATOM 1351 N N . THR A 1 176 ? 15.128 -9.926 17.488 1.00 91.62 176 THR A N 1
ATOM 1352 C CA . THR A 1 176 ? 16.225 -9.169 18.107 1.00 91.62 176 THR A CA 1
ATOM 1353 C C . THR A 1 176 ? 17.304 -10.090 18.682 1.00 91.62 176 THR A C 1
ATOM 1355 O O . THR A 1 176 ? 18.490 -9.856 18.460 1.00 91.62 176 THR A O 1
ATOM 1358 N N . ALA A 1 177 ? 16.922 -11.187 19.348 1.00 91.06 177 ALA A N 1
ATOM 1359 C CA . ALA A 1 177 ? 17.872 -12.187 19.849 1.00 91.06 177 ALA A CA 1
ATOM 1360 C C . ALA A 1 177 ? 18.663 -12.871 18.719 1.00 91.06 177 ALA A C 1
ATOM 1362 O O . ALA A 1 177 ? 19.820 -13.243 18.897 1.00 91.06 177 ALA A O 1
ATOM 1363 N N . MET A 1 178 ? 18.061 -12.998 17.535 1.00 89.81 178 MET A N 1
ATOM 1364 C CA . MET A 1 178 ? 18.709 -13.499 16.322 1.00 89.81 178 MET A CA 1
ATOM 1365 C C . MET A 1 178 ? 19.554 -12.441 15.589 1.00 89.81 178 MET A C 1
ATOM 1367 O O . MET A 1 178 ? 20.071 -12.737 14.508 1.00 89.81 178 MET A O 1
ATOM 1371 N N . GLY A 1 179 ? 19.691 -11.228 16.136 1.00 89.12 179 GLY A N 1
ATOM 1372 C CA . GLY A 1 179 ? 20.480 -10.133 15.568 1.00 89.12 179 GLY A CA 1
ATOM 1373 C C . GLY A 1 179 ? 19.759 -9.310 14.499 1.00 89.12 179 GLY A C 1
ATOM 1374 O O . GLY A 1 179 ? 20.410 -8.555 13.781 1.00 89.12 179 GLY A O 1
ATOM 1375 N N . TYR A 1 180 ? 18.440 -9.460 14.351 1.00 90.94 180 TYR A N 1
ATOM 1376 C CA . TYR A 1 180 ? 17.661 -8.549 13.517 1.00 90.94 180 TYR A CA 1
ATOM 1377 C C . TYR A 1 180 ? 17.455 -7.209 14.227 1.00 90.94 180 TYR A C 1
ATOM 1379 O O . TYR A 1 180 ? 17.252 -7.156 15.437 1.00 90.94 180 TYR A O 1
ATOM 1387 N N . VAL A 1 181 ? 17.451 -6.130 13.453 1.00 91.31 181 VAL A N 1
ATOM 1388 C CA . VAL A 1 181 ? 17.223 -4.763 13.923 1.00 91.31 181 VAL A CA 1
ATOM 1389 C C . VAL A 1 181 ? 15.976 -4.213 13.224 1.00 91.31 181 VAL A C 1
ATOM 1391 O O . VAL A 1 181 ? 15.824 -4.434 12.019 1.00 91.31 181 VAL A O 1
ATOM 1394 N N . PRO A 1 182 ? 15.062 -3.523 13.931 1.00 90.00 182 PRO A N 1
ATOM 1395 C CA . PRO A 1 182 ? 13.935 -2.854 13.286 1.00 90.00 182 PRO A CA 1
ATOM 1396 C C . PRO A 1 182 ? 14.462 -1.798 12.308 1.00 90.00 182 PRO A C 1
ATOM 1398 O O . PRO A 1 182 ? 15.264 -0.946 12.685 1.00 90.00 182 PRO A O 1
ATOM 1401 N N . GLY A 1 183 ? 14.053 -1.888 11.043 1.00 87.25 183 GLY A N 1
ATOM 1402 C CA . GLY A 1 183 ? 14.605 -1.061 9.968 1.00 87.25 183 GLY A CA 1
ATOM 1403 C C . GLY A 1 183 ? 13.591 -0.123 9.329 1.00 87.25 183 GLY A C 1
ATOM 1404 O O . GLY A 1 183 ? 13.877 1.057 9.147 1.00 87.25 183 GLY A O 1
ATOM 1405 N N . ARG A 1 184 ? 12.409 -0.638 8.984 1.00 86.25 184 ARG A N 1
ATOM 1406 C CA . ARG A 1 184 ? 11.383 0.111 8.252 1.00 86.25 184 ARG A CA 1
ATOM 1407 C C . ARG A 1 184 ? 10.032 -0.062 8.928 1.00 86.25 184 ARG A C 1
ATOM 1409 O O . ARG A 1 184 ? 9.700 -1.170 9.330 1.00 86.25 184 ARG A O 1
ATOM 1416 N N . VAL A 1 185 ? 9.289 1.031 9.048 1.00 90.50 185 VAL A N 1
ATOM 1417 C CA . VAL A 1 185 ? 7.871 1.012 9.418 1.00 90.50 185 VAL A CA 1
ATOM 1418 C C . VAL A 1 185 ? 7.070 1.119 8.133 1.00 90.50 185 VAL A C 1
ATOM 1420 O O . VAL A 1 185 ? 7.426 1.916 7.264 1.00 90.50 185 VAL A O 1
ATOM 1423 N N . ASP A 1 186 ? 6.023 0.320 8.023 1.00 90.62 186 ASP A N 1
ATOM 1424 C CA . ASP A 1 186 ? 5.109 0.312 6.894 1.00 90.62 186 ASP A CA 1
ATOM 1425 C C . ASP A 1 186 ? 3.677 0.493 7.389 1.00 90.62 186 ASP A C 1
ATOM 1427 O O . ASP A 1 186 ? 3.337 0.127 8.513 1.00 90.62 186 ASP A O 1
ATOM 1431 N N . THR A 1 187 ? 2.834 1.100 6.563 1.00 93.44 187 THR A N 1
ATOM 1432 C CA . THR A 1 187 ? 1.403 1.250 6.836 1.00 93.44 187 THR A CA 1
ATOM 1433 C C . THR A 1 187 ? 0.642 0.873 5.584 1.00 93.44 187 THR A C 1
ATOM 1435 O O . THR A 1 187 ? 0.806 1.495 4.537 1.00 93.44 187 THR A O 1
ATOM 1438 N N . ASP A 1 188 ? -0.156 -0.177 5.703 1.00 92.06 188 ASP A N 1
ATOM 1439 C CA . ASP A 1 188 ? -0.997 -0.722 4.651 1.00 92.06 188 ASP A CA 1
ATOM 1440 C C . ASP A 1 188 ? -2.445 -0.325 4.946 1.00 92.06 188 ASP A C 1
ATOM 1442 O O . ASP A 1 188 ? -3.029 -0.749 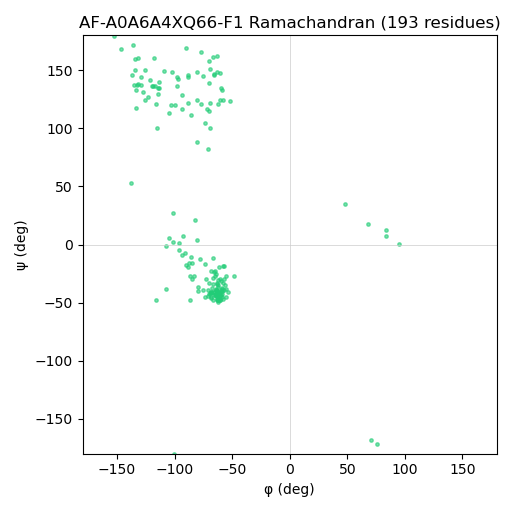5.945 1.00 92.06 188 ASP A O 1
ATOM 1446 N N . MET A 1 189 ? -3.012 0.521 4.084 1.00 91.88 189 MET A N 1
ATOM 1447 C CA . MET A 1 189 ? -4.426 0.876 4.109 1.00 91.88 189 MET A CA 1
ATOM 1448 C C . MET A 1 189 ? -5.099 0.354 2.854 1.00 91.88 189 MET A C 1
ATOM 1450 O O . MET A 1 189 ? -4.680 0.640 1.733 1.00 91.88 189 MET A O 1
ATOM 1454 N N . ARG A 1 190 ? -6.210 -0.345 3.055 1.00 91.56 190 ARG A N 1
ATOM 1455 C CA . ARG A 1 190 ? -6.994 -0.939 1.981 1.00 91.56 190 ARG A CA 1
ATOM 1456 C C . ARG A 1 190 ? -8.420 -0.486 2.091 1.00 91.56 190 ARG A C 1
ATOM 1458 O O . ARG A 1 190 ? -9.044 -0.667 3.130 1.00 91.56 190 ARG A O 1
ATOM 1465 N N . LEU A 1 191 ? -8.917 0.091 1.010 1.00 90.44 191 LEU A N 1
ATOM 1466 C CA . LEU A 1 191 ? -10.255 0.646 0.922 1.00 90.44 191 LEU A CA 1
ATOM 1467 C C . LEU A 1 191 ? -10.998 -0.050 -0.207 1.00 90.44 191 LEU A C 1
ATOM 1469 O O . LEU A 1 191 ? -10.426 -0.343 -1.255 1.00 90.44 191 LEU A O 1
ATOM 1473 N N . THR A 1 192 ? -12.279 -0.299 0.011 1.00 88.44 192 THR A N 1
ATOM 1474 C CA . THR A 1 192 ? -13.171 -0.851 -1.007 1.00 88.44 192 THR A CA 1
ATOM 1475 C C . THR A 1 192 ? -14.040 0.254 -1.591 1.00 88.44 192 THR A C 1
ATOM 1477 O O . THR A 1 192 ? -14.402 1.222 -0.917 1.00 88.44 192 THR A O 1
ATOM 1480 N N . THR A 1 193 ? -14.393 0.120 -2.864 1.00 83.12 193 THR A N 1
ATOM 1481 C CA . THR A 1 193 ? -15.532 0.852 -3.419 1.00 83.12 193 THR A CA 1
ATOM 1482 C C . THR A 1 193 ? -16.828 0.340 -2.776 1.00 83.12 193 THR A C 1
ATOM 1484 O O . THR A 1 193 ? -16.817 -0.737 -2.180 1.00 83.12 193 THR A O 1
ATOM 1487 N N . PRO A 1 194 ? -17.940 1.099 -2.841 1.00 79.00 194 PRO A N 1
ATOM 1488 C CA . PRO A 1 194 ? -19.208 0.641 -2.277 1.00 79.00 194 PRO A CA 1
ATOM 1489 C C . PRO A 1 194 ? -19.573 -0.758 -2.797 1.00 79.00 194 PRO A C 1
ATOM 1491 O O . PRO A 1 194 ? -19.638 -0.944 -4.015 1.00 79.00 194 PRO A O 1
ATOM 1494 N N . LEU A 1 195 ? -19.772 -1.703 -1.872 1.00 62.44 195 LEU A N 1
ATOM 1495 C CA . LEU A 1 195 ? -20.229 -3.075 -2.131 1.00 62.44 195 LEU A CA 1
ATOM 1496 C C . LEU A 1 195 ? -21.754 -3.164 -2.130 1.00 62.44 195 LEU A C 1
ATOM 1498 O O . LEU A 1 195 ? -22.368 -2.466 -1.287 1.00 62.44 195 LEU A O 1
#

Foldseek 3Di:
DVVVVVVVVVVVVVVVVVVVVVVVVVVVVVCCVPVVVVVQVCQQVVLVVVLVLLQQPLALVSVVVQAFEAPCFGLVNEDPVLVVVVNVVSCCSHVPDPPDGGGHPDDDDDDDPVPPPVCQQVHDTDDDPPDDPPDFHKHKGKDKDWDWDADDPVCVVVVVGDPDDDDPPDDPVRSVVNVTDGDDMDMDMDIDDTD

Sequence (195 aa):
MSRLFRRLRIAHVTKYVQVILGTICVVLLCIDIVANNWELIDFVGDAQHLKTPLLDSRSIDDLDTNFVFPITASPVNISRVGRFMLECTIEAVTKRDNSAYFLNMGDFLIQDARNDICRTLVQTYPVNATTTIGSAVRLGVVVDDITFIRGSTLGRLFGTDSATPAAIGSNASTLTAMGYVPGRVDTDMRLTTPL

pLDDT: mean 84.55, std 8.83, range [53.81, 95.81]

Mean predicted aligned error: 10.51 Å

Solvent-accessible surface area (backbone atoms only — not comparable to full-atom values): 11744 Å² total; per-residue (Å²): 115,73,71,59,57,52,53,54,51,50,55,49,50,53,50,52,51,50,50,52,51,50,50,51,51,53,52,52,49,54,47,43,62,65,76,63,31,61,67,61,52,46,36,44,57,57,20,53,63,74,44,60,82,44,75,84,24,83,46,71,69,41,39,64,72,66,25,44,39,25,84,81,26,21,81,85,57,46,51,74,67,36,41,50,54,48,52,54,49,37,48,50,63,69,68,70,54,93,87,64,85,60,69,44,87,75,88,78,84,70,82,48,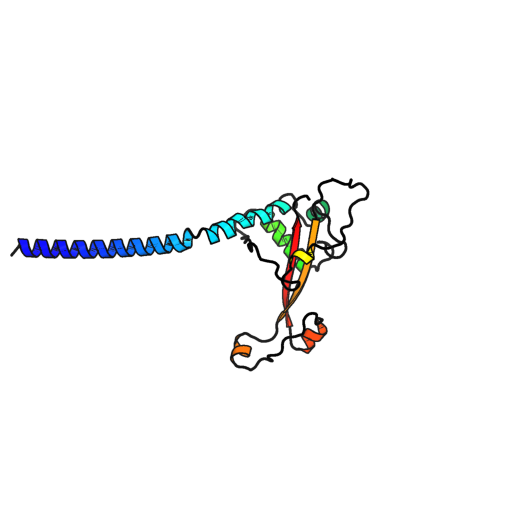86,89,62,41,66,69,57,72,71,73,70,70,63,74,72,61,92,83,64,54,93,90,58,71,47,28,45,34,36,31,51,55,51,72,45,66,46,65,81,48,76,66,34,54,72,72,65,75,39,84,83,75,75,82,63,89,88,65,51,70,71,58,40,43,75,73,60,29,40,86,72,44,77,47,62,52,75,48,76,48,70,72,87

Radius of gyration: 27.87 Å; Cα contacts (8 Å, |Δi|>4): 185; chains: 1; bounding box: 70×39×84 Å

Organism: NCBI:txid120398